Protein AF-A0A9D5BUY1-F1 (afdb_monomer_lite)

Foldseek 3Di:
DDDDDDAQQPLVVQQFPAARQPRFGADFPLQNVLSNLVCVVVVNPDPDPPPPDDDDDDDDDDDDDDDDDDDDDDDDDDPPPPPPPSDPVVSSVCSNVVVDDDPPRVVDDHAHWDDAPLAAPRHIHSDPVSNVVCCVQAQLPLPLHPNNPDCNVVSVVQCVVCSVPPVVSVVVNSVVSNVVVVVVVD

pLDDT: mean 75.6, std 22.59, range [27.75, 97.81]

Structure (mmCIF, N/CA/C/O backbone):
data_AF-A0A9D5BUY1-F1
#
_entry.id   AF-A0A9D5BUY1-F1
#
loop_
_atom_site.group_PDB
_atom_site.id
_atom_site.type_symbol
_atom_site.label_atom_id
_atom_site.label_alt_id
_atom_site.label_comp_id
_atom_site.label_asym_id
_atom_site.label_entity_id
_atom_site.label_seq_id
_atom_site.pdbx_PDB_ins_code
_atom_site.Cartn_x
_atom_site.Cartn_y
_atom_site.Cartn_z
_atom_site.occupancy
_atom_site.B_iso_or_equiv
_atom_site.auth_seq_id
_atom_site.auth_comp_id
_atom_site.auth_asym_id
_atom_site.auth_atom_id
_atom_site.pdbx_PDB_model_num
ATOM 1 N N . MET A 1 1 ? 27.811 7.349 5.373 1.00 41.53 1 MET A N 1
ATOM 2 C CA . MET A 1 1 ? 26.399 7.214 5.796 1.00 41.53 1 MET A CA 1
ATOM 3 C C . MET A 1 1 ? 25.933 5.804 5.447 1.00 41.53 1 MET A C 1
ATOM 5 O O . MET A 1 1 ? 26.029 5.439 4.285 1.00 41.53 1 MET A O 1
ATOM 9 N N . LYS A 1 2 ? 25.536 4.974 6.422 1.00 41.88 2 LYS A N 1
ATOM 10 C CA . LYS A 1 2 ? 24.978 3.636 6.145 1.00 41.88 2 LYS A CA 1
ATOM 11 C C . LYS A 1 2 ? 23.494 3.814 5.823 1.00 41.88 2 LYS A C 1
ATOM 13 O O . LYS A 1 2 ? 22.729 4.181 6.707 1.00 41.88 2 LYS A O 1
ATOM 18 N N . CYS A 1 3 ? 23.110 3.641 4.563 1.00 53.09 3 CYS A N 1
ATOM 19 C CA . CYS A 1 3 ? 21.708 3.682 4.159 1.00 53.09 3 CYS A CA 1
ATOM 20 C C . CYS A 1 3 ? 21.131 2.276 4.359 1.00 53.09 3 CYS A C 1
ATOM 22 O O . CYS A 1 3 ? 21.516 1.347 3.652 1.00 53.09 3 CYS A O 1
ATOM 24 N N . LEU A 1 4 ? 20.285 2.104 5.375 1.00 57.75 4 LEU A N 1
ATOM 25 C CA . LEU A 1 4 ? 19.487 0.892 5.527 1.00 57.75 4 LEU A CA 1
ATOM 26 C C . LEU A 1 4 ? 18.269 1.036 4.619 1.00 57.75 4 LEU A C 1
ATOM 28 O O . LEU A 1 4 ? 17.458 1.943 4.801 1.00 57.75 4 LEU A O 1
ATOM 32 N N . PHE A 1 5 ? 18.175 0.160 3.625 1.00 64.94 5 PHE A N 1
ATOM 33 C CA . PHE A 1 5 ? 17.004 0.052 2.771 1.00 64.94 5 PHE A CA 1
ATOM 34 C C . PHE A 1 5 ? 16.096 -1.013 3.354 1.00 64.94 5 PHE A C 1
ATOM 36 O O . PHE A 1 5 ? 16.528 -2.135 3.608 1.00 64.94 5 PHE A O 1
ATOM 43 N N . ALA A 1 6 ? 14.843 -0.648 3.558 1.00 71.00 6 ALA A N 1
ATOM 44 C CA . ALA A 1 6 ? 13.797 -1.592 3.873 1.00 71.00 6 ALA A CA 1
ATOM 45 C C . ALA A 1 6 ? 12.772 -1.554 2.741 1.00 71.00 6 ALA A C 1
ATOM 47 O O . ALA A 1 6 ? 12.536 -0.515 2.116 1.00 71.00 6 ALA A O 1
ATOM 48 N N . ALA A 1 7 ? 12.185 -2.706 2.471 1.00 78.69 7 ALA A N 1
ATOM 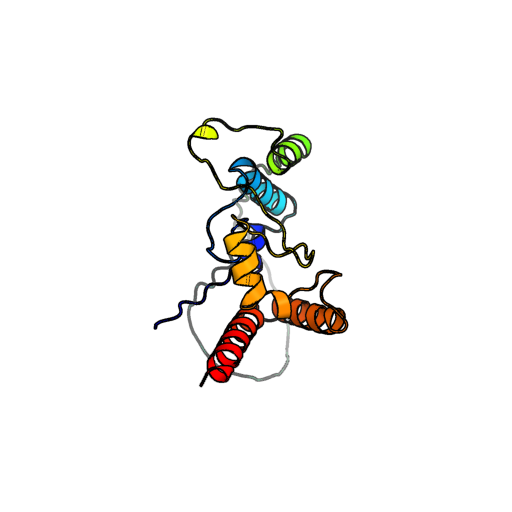49 C CA . ALA A 1 7 ? 10.920 -2.820 1.778 1.00 78.69 7 ALA A CA 1
ATOM 50 C C . ALA A 1 7 ? 10.104 -3.865 2.514 1.00 78.69 7 ALA A C 1
ATOM 52 O O . ALA A 1 7 ? 10.638 -4.774 3.151 1.00 78.69 7 ALA A O 1
ATOM 53 N N . GLN A 1 8 ? 8.799 -3.701 2.427 1.00 79.75 8 GLN A N 1
ATOM 54 C CA . GLN A 1 8 ? 7.886 -4.732 2.843 1.00 79.75 8 GLN A CA 1
ATOM 55 C C . GLN A 1 8 ? 7.791 -5.747 1.710 1.00 79.75 8 GLN A C 1
ATOM 57 O O . GLN A 1 8 ? 7.545 -5.344 0.571 1.00 79.75 8 GLN A O 1
ATOM 62 N N . HIS A 1 9 ? 7.988 -7.026 2.034 1.00 78.31 9 HIS A N 1
ATOM 63 C CA . HIS A 1 9 ? 7.780 -8.102 1.072 1.00 78.31 9 HIS A CA 1
ATOM 64 C C . HIS A 1 9 ? 6.346 -8.033 0.531 1.00 78.31 9 HIS A C 1
ATOM 66 O O . HIS A 1 9 ? 5.427 -7.684 1.285 1.00 78.31 9 HIS A O 1
ATOM 72 N N . SER A 1 10 ? 6.134 -8.345 -0.746 1.00 76.06 10 SER A N 1
ATOM 73 C CA . SER A 1 10 ? 4.816 -8.219 -1.391 1.00 76.06 10 SER A CA 1
ATOM 74 C C . SER A 1 10 ? 3.728 -9.019 -0.657 1.00 76.06 10 SER A C 1
ATOM 76 O O . SER A 1 10 ? 2.631 -8.506 -0.439 1.00 76.06 10 SER A O 1
ATOM 78 N N . SER A 1 11 ? 4.061 -10.212 -0.147 1.00 74.56 11 SER A N 1
ATOM 79 C CA . SER A 1 11 ? 3.161 -10.999 0.714 1.00 74.56 11 SER A CA 1
ATOM 80 C C . SER A 1 11 ? 2.863 -10.311 2.048 1.00 74.56 11 SER A C 1
ATOM 82 O O . SER A 1 11 ? 1.757 -10.389 2.558 1.00 74.56 11 SER A O 1
ATOM 84 N N . ASN A 1 12 ? 3.815 -9.582 2.628 1.00 76.25 12 ASN A N 1
ATOM 85 C CA . ASN A 1 12 ? 3.609 -8.943 3.927 1.00 76.25 12 ASN A CA 1
ATOM 86 C C . ASN A 1 12 ? 2.778 -7.660 3.801 1.00 76.25 12 ASN A C 1
ATOM 88 O O . ASN A 1 12 ? 2.164 -7.242 4.781 1.00 76.25 12 ASN A O 1
ATOM 92 N N . LYS A 1 13 ? 2.729 -7.036 2.611 1.00 78.62 13 LYS A N 1
ATOM 93 C CA . LYS A 1 13 ? 1.852 -5.881 2.335 1.00 78.62 13 LYS A CA 1
ATOM 94 C C . LYS A 1 13 ? 0.378 -6.219 2.551 1.00 78.62 13 LYS A C 1
ATOM 96 O O . LYS A 1 13 ? -0.414 -5.330 2.879 1.00 78.62 13 LYS A O 1
ATOM 101 N N . VAL A 1 14 ? -0.003 -7.486 2.374 1.00 72.12 14 VAL A N 1
ATOM 102 C CA . VAL A 1 14 ? -1.379 -7.917 2.621 1.00 72.12 14 VAL A CA 1
ATOM 103 C C . VAL A 1 14 ? -1.658 -7.986 4.132 1.00 72.12 14 VAL A C 1
ATOM 105 O O . VAL A 1 14 ? -2.662 -7.436 4.588 1.00 72.12 14 VAL A O 1
ATOM 108 N N . ASP A 1 15 ? -0.708 -8.500 4.917 1.00 76.81 15 ASP A N 1
ATOM 109 C CA . ASP A 1 15 ? -0.852 -8.719 6.363 1.00 76.81 15 ASP A CA 1
ATOM 110 C C . ASP A 1 15 ? -0.708 -7.461 7.224 1.00 76.81 15 ASP A C 1
ATOM 112 O O . ASP A 1 15 ? -1.303 -7.381 8.301 1.00 76.81 15 ASP A O 1
ATOM 116 N N . CYS A 1 16 ? 0.084 -6.479 6.789 1.00 87.56 16 CYS A N 1
ATOM 117 C CA . CYS A 1 16 ? 0.253 -5.236 7.531 1.00 87.56 16 CYS A CA 1
ATOM 118 C C . CYS A 1 16 ? 0.249 -4.003 6.628 1.00 87.56 16 CYS A C 1
ATOM 120 O O . CYS A 1 16 ? 1.044 -3.862 5.702 1.00 87.56 16 CYS A O 1
ATOM 122 N N . LEU A 1 17 ? -0.632 -3.053 6.940 1.00 92.75 17 LEU A N 1
ATOM 123 C CA . LEU A 1 17 ? -0.646 -1.753 6.283 1.00 92.75 17 LEU A CA 1
ATOM 124 C C . LEU A 1 17 ? 0.302 -0.806 7.020 1.00 92.75 17 LEU A C 1
ATOM 126 O O . LEU A 1 17 ? 0.008 -0.328 8.119 1.00 92.75 17 LEU A O 1
ATOM 130 N N . VAL A 1 18 ? 1.440 -0.519 6.400 1.00 94.25 18 VAL A N 1
ATOM 131 C CA . VAL A 1 18 ? 2.476 0.348 6.965 1.00 94.25 18 VAL A CA 1
ATOM 132 C C . VAL A 1 18 ? 2.773 1.526 6.047 1.00 94.25 18 VAL A C 1
ATOM 134 O O . VAL A 1 18 ? 2.435 1.535 4.867 1.00 94.25 18 VAL A O 1
ATOM 137 N N . CYS A 1 19 ? 3.424 2.543 6.601 1.00 95.12 19 CYS A N 1
ATOM 138 C CA . CYS A 1 19 ? 3.982 3.640 5.831 1.00 95.12 19 CYS A CA 1
ATOM 139 C C . CYS A 1 19 ? 5.108 3.131 4.923 1.00 95.12 19 CYS A C 1
ATOM 141 O O . CYS A 1 19 ? 6.127 2.651 5.416 1.00 95.12 19 CYS A O 1
ATOM 143 N N . SER A 1 20 ? 4.989 3.357 3.622 1.00 92.25 20 SER A N 1
ATOM 144 C CA . SER A 1 20 ? 5.969 2.986 2.597 1.00 92.25 20 SER A CA 1
ATOM 145 C C . SER A 1 20 ? 7.364 3.585 2.789 1.00 92.25 20 SER A C 1
ATOM 147 O O . SER A 1 20 ? 8.350 3.053 2.279 1.00 92.25 20 SER A O 1
ATOM 149 N N . LYS A 1 21 ? 7.461 4.695 3.536 1.00 92.00 21 LYS A N 1
ATOM 150 C CA . LYS A 1 21 ? 8.729 5.390 3.798 1.00 92.00 21 LYS A CA 1
ATOM 151 C C . LYS A 1 21 ? 9.411 4.962 5.095 1.00 92.00 21 LYS A C 1
ATOM 153 O O . LYS A 1 21 ? 10.632 4.847 5.126 1.00 92.00 21 LYS A O 1
ATOM 158 N N . CYS A 1 22 ? 8.649 4.807 6.178 1.00 92.50 22 CYS A N 1
ATOM 159 C CA . CYS A 1 22 ? 9.201 4.598 7.524 1.00 92.50 22 CYS A CA 1
ATOM 160 C C . CYS A 1 22 ? 8.737 3.308 8.208 1.00 92.50 22 CYS A C 1
ATOM 162 O O . CYS A 1 22 ? 9.106 3.079 9.355 1.00 92.50 22 CYS A O 1
ATOM 164 N N . PHE A 1 23 ? 7.925 2.487 7.537 1.00 92.00 23 PHE A N 1
ATOM 165 C CA . PHE A 1 23 ? 7.457 1.168 7.987 1.00 92.00 23 PHE A CA 1
ATOM 166 C C . PHE A 1 23 ? 6.648 1.156 9.292 1.00 92.00 23 PHE A C 1
ATOM 168 O O . PHE A 1 23 ? 6.326 0.098 9.822 1.00 92.00 23 PHE A O 1
ATOM 175 N N . ARG A 1 24 ? 6.249 2.328 9.797 1.00 92.88 24 ARG A N 1
ATOM 176 C CA . ARG A 1 24 ? 5.302 2.451 10.910 1.00 92.88 24 ARG A CA 1
ATOM 177 C C . ARG A 1 24 ? 3.902 2.027 10.461 1.00 92.88 24 ARG A C 1
ATOM 179 O O . ARG A 1 24 ? 3.466 2.461 9.398 1.00 92.88 24 ARG A O 1
ATOM 186 N N . TYR A 1 25 ? 3.188 1.259 11.283 1.00 94.31 25 TYR A N 1
ATOM 187 C CA . TYR A 1 25 ? 1.766 0.948 11.086 1.00 94.31 25 TYR A CA 1
ATOM 188 C C . TYR A 1 25 ? 0.916 2.219 10.940 1.00 94.31 25 TYR A C 1
ATOM 190 O O . TYR A 1 25 ? 1.180 3.220 11.606 1.00 94.31 25 TYR A O 1
ATOM 198 N N . ILE A 1 26 ? -0.091 2.182 10.066 1.00 95.94 26 ILE A N 1
ATOM 199 C CA . ILE A 1 26 ? -0.992 3.311 9.772 1.00 95.94 26 ILE A CA 1
ATOM 200 C C . ILE A 1 26 ? -2.459 2.855 9.728 1.00 95.94 26 ILE A C 1
ATOM 202 O O . ILE A 1 26 ? -2.743 1.672 9.564 1.00 95.94 26 ILE A O 1
ATOM 206 N N . GLY A 1 27 ? -3.394 3.793 9.857 1.00 94.44 27 GLY A N 1
ATOM 207 C CA . GLY A 1 27 ? -4.832 3.533 9.920 1.00 94.44 27 GLY A CA 1
ATOM 208 C C . GLY A 1 27 ? -5.313 3.324 11.348 1.00 94.44 27 GLY A C 1
ATOM 209 O O . GLY A 1 27 ? -5.075 4.176 12.196 1.00 94.44 27 GLY A O 1
ATOM 210 N N . SER A 1 28 ? -5.997 2.213 11.602 1.00 94.44 28 SER A N 1
ATOM 211 C CA . SER A 1 28 ? -6.474 1.811 12.927 1.00 94.44 28 SER A CA 1
ATOM 212 C C . SER A 1 28 ? -6.113 0.353 13.202 1.00 94.44 28 SER A C 1
ATOM 214 O O . SER A 1 28 ? -5.795 -0.399 12.278 1.00 94.44 28 SER A O 1
ATOM 216 N N . VAL A 1 29 ? -6.152 -0.062 14.468 1.00 93.94 29 VAL A N 1
ATOM 217 C CA . VAL A 1 29 ? -5.921 -1.468 14.839 1.00 93.94 29 VAL A CA 1
ATOM 218 C C . VAL A 1 29 ? -6.968 -2.375 14.189 1.00 93.94 29 VAL A C 1
ATOM 220 O O . VAL A 1 29 ? -6.644 -3.464 13.720 1.00 93.94 29 VAL A O 1
ATOM 223 N N . GLU A 1 30 ? -8.202 -1.894 14.084 1.00 94.94 30 GLU A N 1
ATOM 224 C CA . GLU A 1 30 ? -9.316 -2.579 13.435 1.00 94.94 30 GLU A CA 1
ATOM 225 C C . GLU A 1 30 ? -9.068 -2.789 11.952 1.00 94.94 30 GLU A C 1
ATOM 227 O O . GLU A 1 30 ? -9.289 -3.892 11.462 1.00 94.94 30 GLU A O 1
ATOM 232 N N . LEU A 1 31 ? -8.515 -1.792 11.258 1.00 93.38 31 LEU A N 1
ATOM 233 C CA . LEU A 1 31 ? -8.127 -1.942 9.861 1.00 93.38 31 LEU A CA 1
ATOM 234 C C . LEU A 1 31 ? -7.043 -3.016 9.697 1.00 93.38 31 LEU A C 1
ATOM 236 O O . LEU A 1 31 ? -7.123 -3.826 8.775 1.00 93.38 31 LEU A O 1
ATOM 240 N N . GLN A 1 32 ? -6.038 -3.049 10.580 1.00 92.94 32 GLN A N 1
ATOM 241 C CA . GLN A 1 32 ? -4.972 -4.061 10.523 1.00 92.94 32 GLN A CA 1
ATOM 242 C C . GLN A 1 32 ? -5.532 -5.474 10.737 1.00 92.94 32 GLN A C 1
ATOM 244 O O . GLN A 1 32 ? -5.266 -6.381 9.948 1.00 92.94 32 GLN A O 1
ATOM 249 N N . ILE A 1 33 ? -6.346 -5.650 11.781 1.00 92.06 33 ILE A N 1
ATOM 250 C CA . ILE A 1 33 ? -6.974 -6.934 12.112 1.00 92.06 33 ILE A CA 1
ATOM 251 C C . ILE A 1 33 ? -7.950 -7.353 11.008 1.00 92.06 33 ILE A C 1
ATOM 253 O O . ILE A 1 33 ? -7.897 -8.490 10.543 1.00 92.06 33 ILE A O 1
ATOM 257 N N . GLY A 1 34 ? -8.798 -6.433 10.549 1.00 92.50 34 GLY A N 1
ATOM 258 C CA . GLY A 1 34 ? -9.779 -6.663 9.495 1.00 92.50 34 GLY A CA 1
ATOM 259 C C . GLY A 1 34 ? -9.129 -7.118 8.191 1.00 92.50 34 GLY A C 1
ATOM 260 O O . GLY A 1 34 ? -9.547 -8.122 7.623 1.00 92.50 34 GLY A O 1
ATOM 261 N N . ARG A 1 35 ? -8.046 -6.462 7.749 1.00 90.75 35 ARG A N 1
ATOM 262 C CA . ARG A 1 35 ? -7.290 -6.894 6.558 1.00 90.75 35 ARG A CA 1
ATOM 263 C C . ARG A 1 35 ? -6.761 -8.317 6.701 1.00 90.75 35 ARG A C 1
ATOM 265 O O . ARG A 1 35 ? -6.966 -9.133 5.806 1.00 90.75 35 ARG A O 1
ATOM 272 N N . LYS A 1 36 ? -6.132 -8.630 7.837 1.00 89.38 36 LYS A N 1
ATOM 273 C CA . LYS A 1 36 ? -5.579 -9.964 8.097 1.00 89.38 36 LYS A CA 1
ATOM 274 C C . LYS A 1 36 ? -6.661 -11.049 8.082 1.00 89.38 36 LYS A C 1
ATOM 276 O O . LYS A 1 36 ? -6.486 -12.084 7.444 1.00 89.38 36 LYS A O 1
ATOM 281 N N . LEU A 1 37 ? -7.789 -10.800 8.748 1.00 89.75 37 LEU A N 1
ATOM 282 C CA . LEU A 1 37 ? -8.920 -11.731 8.788 1.00 89.75 37 LEU A CA 1
ATOM 283 C C . LEU A 1 37 ? -9.567 -11.914 7.408 1.00 89.75 37 LEU A C 1
ATOM 285 O O . LEU A 1 37 ? -9.976 -13.021 7.070 1.00 89.75 37 LEU A O 1
ATOM 289 N N . TYR A 1 38 ? -9.618 -10.856 6.595 1.00 87.88 38 TYR A N 1
ATOM 290 C CA . TYR A 1 38 ? -10.143 -10.916 5.231 1.00 87.88 38 TYR A CA 1
ATOM 291 C C . TYR A 1 38 ? -9.280 -11.777 4.315 1.00 87.88 38 TYR A C 1
ATOM 293 O O . TYR A 1 38 ? -9.781 -12.584 3.542 1.00 87.88 38 TYR A O 1
ATOM 301 N N . LEU A 1 39 ? -7.962 -11.683 4.440 1.00 82.19 39 LEU A N 1
ATOM 302 C CA . LEU A 1 39 ? -7.060 -12.522 3.651 1.00 82.19 39 LEU A CA 1
ATOM 303 C C . LEU A 1 39 ? -7.126 -13.987 4.084 1.00 82.19 39 LEU A C 1
ATOM 305 O O . LEU A 1 39 ? -7.084 -14.883 3.241 1.00 82.19 39 LEU A O 1
ATOM 309 N N . GLN A 1 40 ? -7.281 -14.231 5.388 1.00 83.88 40 GLN A N 1
ATOM 310 C CA . GLN A 1 40 ? -7.535 -15.568 5.921 1.00 83.88 40 GLN A CA 1
ATOM 311 C C . GLN A 1 40 ? -8.836 -16.160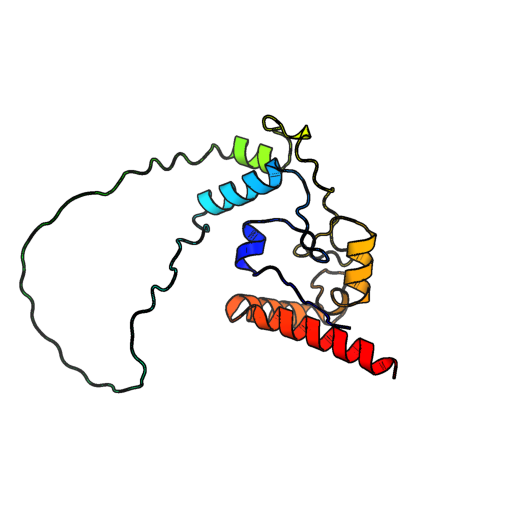 5.372 1.00 83.88 40 GLN A C 1
ATOM 313 O O . GLN A 1 40 ? -8.828 -17.315 4.948 1.00 83.88 40 GLN A O 1
ATOM 318 N N . SER A 1 41 ? -9.926 -15.385 5.314 1.00 82.31 41 SER A N 1
ATOM 319 C CA . SER A 1 41 ? -11.200 -15.869 4.766 1.00 82.31 41 SER A CA 1
ATOM 320 C C . SER A 1 41 ? -11.141 -16.127 3.258 1.00 82.31 41 SER A C 1
ATOM 322 O O . SER A 1 41 ? -11.786 -17.056 2.778 1.00 82.31 41 SER A O 1
ATOM 324 N N . CYS A 1 42 ? -10.317 -15.381 2.516 1.00 77.88 42 CYS A N 1
ATOM 325 C CA . CYS A 1 42 ? -10.039 -15.645 1.103 1.00 77.88 42 CYS A CA 1
ATOM 326 C C . CYS A 1 42 ? -9.100 -16.845 0.858 1.00 77.88 42 CYS A C 1
ATOM 328 O O . CYS A 1 42 ? -8.828 -17.161 -0.298 1.00 77.88 42 CYS A O 1
ATOM 330 N N . GLY A 1 43 ? -8.578 -17.504 1.902 1.00 71.62 43 GLY A N 1
ATOM 331 C CA . GLY A 1 43 ? -7.612 -18.601 1.761 1.00 71.62 43 GLY A CA 1
ATOM 332 C C . GLY A 1 43 ? -6.210 -18.151 1.330 1.00 71.62 43 GLY A C 1
ATOM 333 O O . GLY A 1 43 ? -5.415 -18.972 0.883 1.00 71.62 43 GLY A O 1
ATOM 334 N N . LEU A 1 44 ? -5.904 -16.855 1.463 1.00 62.56 44 LEU A N 1
ATOM 335 C CA . LEU A 1 44 ? -4.639 -16.232 1.050 1.00 62.56 44 LEU A CA 1
ATOM 336 C C . LEU A 1 44 ? -3.642 -16.063 2.205 1.00 62.56 44 LEU A C 1
ATOM 338 O O . LEU A 1 44 ? -2.550 -15.540 2.002 1.00 62.56 44 LEU A O 1
ATOM 342 N N . SER A 1 45 ? -3.993 -16.487 3.423 1.00 55.59 45 SER A N 1
ATOM 343 C CA . SER A 1 45 ? -3.027 -16.532 4.521 1.00 55.59 45 SER A CA 1
ATOM 344 C C . SER A 1 45 ? -2.041 -17.652 4.234 1.00 55.59 45 SER A C 1
ATOM 346 O O . SER A 1 45 ? -2.446 -18.814 4.195 1.00 55.59 45 SER A O 1
ATOM 348 N N . SER A 1 46 ? -0.775 -17.291 4.002 1.00 52.75 46 SER A N 1
ATOM 349 C CA . SER A 1 46 ? 0.315 -18.235 3.781 1.00 52.75 46 SER A CA 1
ATOM 350 C C . SER A 1 46 ? 0.227 -19.368 4.798 1.00 52.75 46 SER A C 1
ATOM 352 O O . SER A 1 46 ? 0.560 -19.197 5.973 1.00 52.75 46 SER A O 1
ATOM 354 N N . LYS A 1 47 ? -0.224 -20.541 4.344 1.00 49.31 47 LYS A N 1
ATOM 355 C CA . LYS A 1 47 ? 0.125 -21.793 5.002 1.00 49.31 47 LYS A CA 1
ATOM 356 C C . LYS A 1 47 ? 1.646 -21.795 5.019 1.00 49.31 47 LYS A C 1
ATOM 358 O O . LYS A 1 47 ? 2.273 -21.704 3.968 1.00 49.31 47 LYS A O 1
ATOM 363 N N . GLY A 1 48 ? 2.214 -21.740 6.216 1.00 49.38 48 GLY A N 1
ATOM 364 C CA . GLY A 1 48 ? 3.651 -21.718 6.386 1.00 49.38 48 GLY A CA 1
ATOM 365 C C . GLY A 1 48 ? 4.247 -23.019 5.878 1.00 49.38 48 GLY A C 1
ATOM 366 O O . GLY A 1 48 ? 4.309 -23.974 6.638 1.00 49.38 48 GLY A O 1
ATOM 367 N N . ASP A 1 49 ? 4.742 -23.017 4.647 1.00 36.66 49 ASP A N 1
ATOM 368 C CA . ASP A 1 49 ? 5.825 -23.907 4.252 1.00 36.66 49 ASP A CA 1
ATOM 369 C C . ASP A 1 49 ? 7.126 -23.154 4.523 1.00 36.66 49 ASP A C 1
ATOM 371 O O . ASP A 1 49 ? 7.769 -22.557 3.662 1.00 36.66 49 ASP A O 1
ATOM 375 N N . CYS A 1 50 ? 7.469 -23.125 5.811 1.00 32.22 50 CYS A N 1
ATOM 376 C CA . CYS A 1 50 ? 8.849 -22.972 6.221 1.00 32.22 50 CYS A CA 1
ATOM 377 C C . CYS A 1 50 ? 9.561 -24.242 5.759 1.00 32.22 50 CYS A C 1
ATOM 379 O O . CYS A 1 50 ? 9.283 -25.324 6.275 1.00 32.22 50 CYS A O 1
ATOM 381 N N . CYS A 1 51 ? 10.449 -24.109 4.779 1.00 31.20 51 CYS A N 1
ATOM 382 C CA . CYS A 1 51 ? 11.387 -25.154 4.413 1.00 31.20 51 CYS A CA 1
ATOM 383 C C . CYS A 1 51 ? 12.189 -25.555 5.660 1.00 31.20 51 CYS A C 1
ATOM 385 O O . CYS A 1 51 ? 13.158 -24.888 6.025 1.00 31.20 51 CYS A O 1
ATOM 387 N N . THR A 1 52 ? 11.804 -26.651 6.312 1.00 31.86 52 THR A N 1
ATOM 388 C CA . THR A 1 52 ? 12.725 -27.412 7.150 1.00 31.86 52 THR A CA 1
ATOM 389 C C . THR A 1 52 ? 13.730 -28.051 6.209 1.00 31.86 52 THR A C 1
ATOM 391 O O . THR A 1 52 ? 13.463 -29.055 5.556 1.00 31.86 52 THR A O 1
ATOM 394 N N . SER A 1 53 ? 14.862 -27.378 6.077 1.00 43.72 53 SER A N 1
ATOM 395 C CA . SER A 1 53 ? 16.067 -27.887 5.454 1.00 43.72 53 SER A CA 1
ATOM 396 C C . SER A 1 53 ? 16.540 -29.138 6.182 1.00 43.72 53 SER A C 1
ATOM 398 O O . SER A 1 53 ? 16.987 -29.000 7.315 1.00 43.72 53 SER A O 1
ATOM 400 N N . GLU A 1 54 ? 16.541 -30.285 5.505 1.00 37.44 54 GLU A N 1
ATOM 401 C CA . GLU A 1 54 ? 17.578 -31.306 5.673 1.00 37.44 54 GLU A CA 1
ATOM 402 C C . GLU A 1 54 ? 17.991 -31.841 4.285 1.00 37.44 54 GLU A C 1
ATOM 404 O O . GLU A 1 54 ? 17.251 -32.553 3.619 1.00 37.44 54 GLU A O 1
ATOM 409 N N . GLU A 1 55 ? 19.192 -31.402 3.886 1.00 34.31 55 GLU A N 1
ATOM 410 C CA . GLU A 1 55 ? 20.202 -32.108 3.080 1.00 34.31 55 GLU A CA 1
ATOM 411 C C . GLU A 1 55 ? 20.040 -32.280 1.551 1.00 34.31 55 GLU A C 1
ATOM 413 O O . GLU A 1 55 ? 19.158 -32.961 1.046 1.00 34.31 55 GLU A O 1
ATOM 418 N N . GLY A 1 56 ? 21.047 -31.778 0.814 1.00 29.03 56 GLY A N 1
ATOM 419 C CA . GLY A 1 56 ? 21.602 -32.498 -0.343 1.00 29.03 56 GLY A CA 1
ATOM 420 C C . GLY A 1 56 ? 21.444 -31.850 -1.719 1.00 29.03 56 GLY A C 1
ATOM 421 O O . GLY A 1 56 ? 20.371 -31.819 -2.303 1.00 29.03 56 GLY A O 1
ATOM 422 N N . CYS A 1 57 ? 22.557 -31.375 -2.270 1.00 27.75 57 CYS A N 1
ATOM 423 C CA . CYS A 1 57 ? 22.690 -30.766 -3.590 1.00 27.75 57 CYS A CA 1
ATOM 424 C C . CYS A 1 57 ? 22.720 -31.800 -4.741 1.00 27.75 57 CYS A C 1
ATOM 426 O O . CYS A 1 57 ? 23.146 -32.930 -4.533 1.00 27.75 57 CYS A O 1
ATOM 428 N N . ALA A 1 58 ? 22.478 -31.293 -5.961 1.00 33.41 58 ALA A N 1
ATOM 429 C CA . ALA A 1 58 ? 22.966 -31.752 -7.278 1.00 33.41 58 ALA A CA 1
ATOM 430 C C . ALA A 1 58 ? 22.021 -32.565 -8.202 1.00 33.41 58 ALA A C 1
ATOM 432 O O . ALA A 1 58 ? 21.760 -33.742 -8.012 1.00 33.41 58 ALA A O 1
ATOM 433 N N . GLU A 1 59 ? 21.575 -31.855 -9.247 1.00 28.97 59 GLU A N 1
ATOM 434 C CA . GLU A 1 59 ? 21.758 -32.132 -10.687 1.00 28.97 59 GLU A CA 1
ATOM 435 C C . GLU A 1 59 ? 21.322 -33.479 -11.323 1.00 28.97 59 GLU A C 1
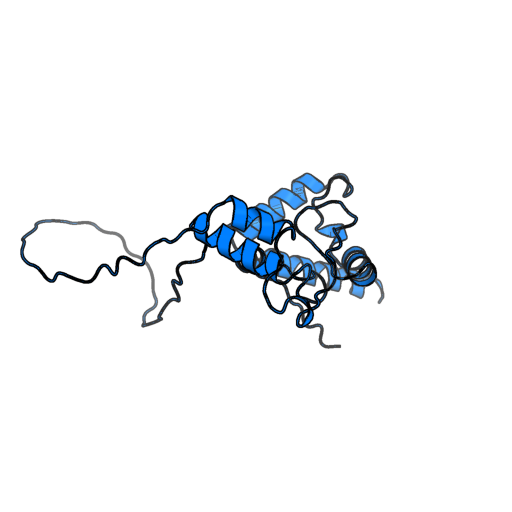ATOM 437 O O . GLU A 1 59 ? 21.889 -34.534 -11.083 1.00 28.97 59 GLU A O 1
ATOM 442 N N . PHE A 1 60 ? 20.354 -33.345 -12.245 1.00 30.17 60 PHE A N 1
ATOM 443 C CA . PHE A 1 60 ? 20.121 -34.042 -13.526 1.00 30.17 60 PHE A CA 1
ATOM 444 C C . PHE A 1 60 ? 20.433 -35.547 -13.658 1.00 30.17 60 PHE A C 1
ATOM 446 O O . PHE A 1 60 ? 21.590 -35.947 -13.727 1.00 30.17 60 PHE A O 1
ATOM 453 N N . SER A 1 61 ? 19.397 -36.348 -13.949 1.00 33.62 61 SER A N 1
ATOM 454 C CA . SER A 1 61 ? 19.328 -37.225 -15.138 1.00 33.62 61 SER A CA 1
ATOM 455 C C . SER A 1 61 ? 17.921 -37.805 -15.319 1.00 33.62 61 SER A C 1
ATOM 457 O O . SER A 1 61 ? 17.259 -38.180 -14.355 1.00 33.62 61 SER A O 1
ATOM 459 N N . LYS A 1 62 ? 17.467 -37.840 -16.576 1.00 37.84 62 LYS A N 1
ATOM 460 C CA . LYS A 1 62 ? 16.310 -38.614 -17.039 1.00 37.84 62 LYS A CA 1
ATOM 461 C C . LYS A 1 62 ? 16.703 -40.091 -17.091 1.00 37.84 62 LYS A C 1
ATOM 463 O O . LYS A 1 62 ? 17.827 -40.369 -17.487 1.00 37.84 62 LYS A O 1
ATOM 468 N N . ASP A 1 63 ? 15.791 -40.985 -16.726 1.00 30.16 63 ASP A N 1
ATOM 469 C CA . ASP A 1 63 ? 15.275 -42.049 -17.600 1.00 30.16 63 ASP A CA 1
ATOM 470 C C . ASP A 1 63 ? 14.212 -42.882 -16.861 1.00 30.16 63 ASP A C 1
ATOM 472 O O . ASP A 1 63 ? 14.164 -42.925 -15.631 1.00 30.16 63 ASP A O 1
ATOM 476 N N . GLU A 1 64 ? 13.287 -43.432 -17.645 1.00 39.66 64 GLU A N 1
ATOM 477 C CA . GLU A 1 64 ? 12.079 -44.140 -17.228 1.00 39.66 64 GLU A CA 1
ATOM 478 C C . GLU A 1 64 ? 12.339 -45.524 -16.612 1.00 39.66 64 GLU A C 1
ATOM 480 O O . GLU A 1 64 ? 13.306 -46.188 -16.964 1.00 39.66 64 GLU A O 1
ATOM 485 N N . GLU A 1 65 ? 11.431 -45.982 -15.740 1.00 31.02 65 GLU A N 1
ATOM 486 C CA . GLU A 1 65 ? 10.524 -47.125 -15.988 1.00 31.02 65 GLU A CA 1
ATOM 487 C C . GLU A 1 65 ? 9.745 -47.494 -14.699 1.00 31.02 65 GLU A C 1
ATOM 489 O O . GLU A 1 65 ? 10.296 -47.640 -13.611 1.00 31.02 65 GLU A O 1
ATOM 494 N N . ASN A 1 66 ? 8.422 -47.622 -14.831 1.00 33.84 66 ASN A N 1
ATOM 495 C CA . ASN A 1 66 ? 7.484 -48.266 -13.887 1.00 33.84 66 ASN A CA 1
ATOM 496 C C . ASN A 1 66 ? 7.496 -49.796 -14.169 1.00 33.84 66 ASN A C 1
ATOM 498 O O . ASN A 1 66 ? 7.849 -50.118 -15.307 1.00 33.84 66 ASN A O 1
ATOM 502 N N . PRO A 1 67 ? 7.019 -50.751 -13.310 1.00 43.91 67 PRO A N 1
ATOM 503 C CA . PRO A 1 67 ? 5.700 -50.676 -12.641 1.00 43.91 67 PRO A CA 1
ATOM 504 C C . PRO A 1 67 ? 5.460 -51.529 -11.335 1.00 43.91 67 PRO A C 1
ATOM 506 O O . PRO A 1 67 ? 6.288 -52.322 -10.905 1.00 43.91 67 PRO A O 1
ATOM 509 N N . ILE A 1 68 ? 4.211 -51.443 -10.820 1.00 33.25 68 ILE A N 1
ATOM 510 C CA . ILE A 1 68 ? 3.393 -52.406 -10.008 1.00 33.25 68 ILE A CA 1
ATOM 511 C C . ILE A 1 68 ? 3.437 -52.380 -8.450 1.00 33.25 68 ILE A C 1
ATOM 513 O O . ILE A 1 68 ? 4.211 -53.071 -7.804 1.00 33.25 68 ILE A O 1
ATOM 517 N N . MET A 1 69 ? 2.489 -51.612 -7.883 1.00 42.75 69 MET A N 1
ATOM 518 C CA . MET A 1 69 ? 1.431 -51.917 -6.881 1.00 42.75 69 MET A CA 1
ATOM 519 C C . MET A 1 69 ? 1.549 -53.113 -5.897 1.00 42.75 69 MET A C 1
ATOM 521 O O . MET A 1 69 ? 1.587 -54.253 -6.336 1.00 42.75 69 MET A O 1
ATOM 525 N N . GLU A 1 70 ? 1.369 -52.852 -4.587 1.00 29.58 70 GLU A N 1
ATOM 526 C CA . GLU A 1 70 ? 0.369 -53.511 -3.707 1.00 29.58 70 GLU A CA 1
ATOM 527 C C . GLU A 1 70 ? 0.230 -52.814 -2.327 1.00 29.58 70 GLU A C 1
ATOM 529 O O . GLU A 1 70 ? 0.914 -51.838 -2.040 1.00 29.58 70 GLU A O 1
ATOM 534 N N . ASN A 1 71 ? -0.757 -53.245 -1.537 1.00 33.53 71 ASN A N 1
ATOM 535 C CA . ASN A 1 71 ? -1.703 -52.449 -0.738 1.00 33.53 71 ASN A CA 1
ATOM 536 C C . ASN A 1 71 ? -1.574 -52.667 0.800 1.00 33.53 71 ASN A C 1
ATOM 538 O O . ASN A 1 71 ? -0.902 -53.607 1.215 1.00 33.53 71 ASN A O 1
ATOM 542 N N . HIS A 1 72 ? -2.347 -51.898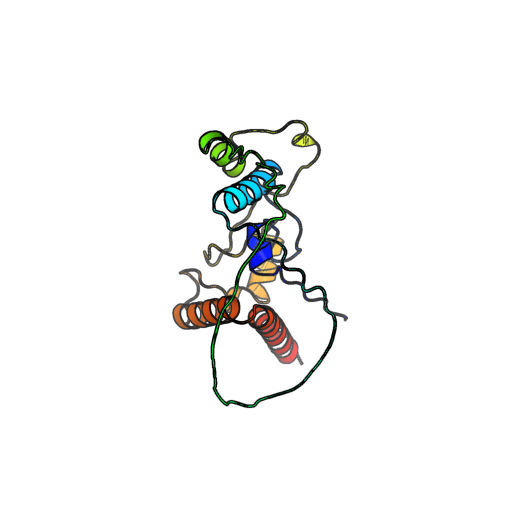 1.599 1.00 36.28 72 HIS A N 1
ATOM 543 C CA . HIS A 1 72 ? -2.691 -52.048 3.047 1.00 36.28 72 HIS A CA 1
ATOM 544 C C . HIS A 1 72 ? -1.722 -51.444 4.098 1.00 36.28 72 HIS A C 1
ATOM 546 O O . HIS A 1 72 ? -0.517 -51.596 3.984 1.00 36.28 72 HIS A O 1
ATOM 552 N N . ASN A 1 73 ? -2.126 -50.802 5.208 1.00 34.38 73 ASN A N 1
ATOM 553 C CA . ASN A 1 73 ? -3.418 -50.431 5.811 1.00 34.38 73 ASN A CA 1
ATOM 554 C C . ASN A 1 73 ? -3.182 -49.314 6.864 1.00 34.38 73 ASN A C 1
ATOM 556 O O . ASN A 1 73 ? -2.164 -49.317 7.551 1.00 34.38 73 ASN A O 1
ATOM 560 N N . ASP A 1 74 ? -4.170 -48.428 7.002 1.00 31.94 74 ASP A N 1
ATOM 561 C CA . ASP A 1 74 ? -4.635 -47.725 8.210 1.00 31.94 74 ASP A CA 1
ATOM 562 C C . ASP A 1 74 ? -3.636 -47.206 9.266 1.00 31.94 74 ASP A C 1
ATOM 564 O O . ASP A 1 74 ? -3.224 -47.920 10.180 1.00 31.94 74 ASP A O 1
ATOM 568 N N . LEU A 1 75 ? -3.470 -45.877 9.300 1.00 46.81 75 LEU A N 1
ATOM 569 C CA . LEU A 1 75 ? -3.468 -45.154 10.575 1.00 46.81 75 LEU A CA 1
ATOM 570 C C . LEU A 1 75 ? -4.259 -43.849 10.445 1.00 46.81 75 LEU A C 1
ATOM 572 O O . LEU A 1 75 ? -3.834 -42.870 9.835 1.00 46.81 75 LEU A O 1
ATOM 576 N N . SER A 1 76 ? -5.459 -43.889 11.013 1.00 41.84 76 SER A N 1
ATOM 577 C CA . SER A 1 76 ? -6.407 -42.788 11.091 1.00 41.84 76 SER A CA 1
ATOM 578 C C . SER A 1 76 ? -6.023 -41.777 12.177 1.00 41.84 76 SER A C 1
ATOM 580 O O . SER A 1 76 ? -5.462 -42.135 13.210 1.00 41.84 76 SER A O 1
ATOM 582 N N . SER A 1 77 ? -6.512 -40.550 11.969 1.00 36.91 77 SER A N 1
ATOM 583 C CA . SER A 1 77 ? -6.835 -39.531 12.981 1.00 36.91 77 SER A CA 1
ATOM 584 C C . SER A 1 77 ? -5.649 -38.688 13.478 1.00 36.91 77 SER A C 1
ATOM 586 O O . SER A 1 77 ? -4.822 -39.115 14.267 1.00 36.91 77 SER A O 1
ATOM 588 N N . SER A 1 78 ? -5.576 -37.398 13.156 1.00 34.19 78 SER A N 1
ATOM 589 C CA . SER A 1 78 ? -6.634 -36.453 13.516 1.00 34.19 78 SER A CA 1
ATOM 590 C C . SER A 1 78 ? -6.712 -35.288 12.531 1.00 34.19 78 SER A C 1
ATOM 592 O O . SER A 1 78 ? -5.918 -34.352 12.592 1.00 34.19 78 SER A O 1
ATOM 594 N N . SER A 1 79 ? -7.739 -35.298 11.679 1.00 46.75 79 SER A N 1
ATOM 595 C CA . SER A 1 79 ? -8.349 -34.055 11.214 1.00 46.75 79 SER A CA 1
ATOM 596 C C . SER A 1 79 ? -8.939 -33.368 12.439 1.00 46.75 79 SER A C 1
ATOM 598 O O . SER A 1 79 ? -10.064 -33.657 12.850 1.00 46.75 79 SER A O 1
ATOM 600 N N . SER A 1 80 ? -8.174 -32.474 13.063 1.00 42.62 80 SER A N 1
ATOM 601 C CA . SER A 1 80 ? -8.799 -31.445 13.872 1.00 42.62 80 SER A CA 1
ATOM 602 C C . SER A 1 80 ? -9.671 -30.642 12.912 1.00 42.62 80 SER A C 1
ATOM 604 O O . SER A 1 80 ? -9.186 -29.903 12.057 1.00 42.62 80 SER A O 1
ATOM 606 N N . ASN A 1 81 ? -10.983 -30.848 13.019 1.00 46.75 81 ASN A N 1
ATOM 607 C CA . ASN A 1 81 ? -11.979 -29.894 12.563 1.00 46.75 81 ASN A CA 1
ATOM 608 C C . ASN A 1 81 ? -11.711 -28.593 13.324 1.00 46.75 81 ASN A C 1
ATOM 610 O O . ASN A 1 81 ? -12.332 -28.318 14.351 1.00 46.75 81 ASN A O 1
ATOM 614 N N . LEU A 1 82 ? -10.725 -27.819 12.867 1.00 44.41 82 LEU A N 1
ATOM 615 C CA . LEU A 1 82 ? -10.601 -26.432 13.249 1.00 44.41 82 LEU A CA 1
ATOM 616 C C . LEU A 1 82 ? -11.831 -25.796 12.626 1.00 44.41 82 LEU A C 1
ATOM 618 O O . LEU A 1 82 ? -11.906 -25.636 11.410 1.00 44.41 82 LEU A O 1
ATOM 622 N N . MET A 1 83 ? -12.852 -25.592 13.454 1.00 41.03 83 MET A N 1
ATOM 623 C CA . MET A 1 83 ? -14.047 -24.858 13.088 1.00 41.03 83 MET A CA 1
ATOM 624 C C . MET A 1 83 ? -13.587 -23.613 12.337 1.00 41.03 83 MET A C 1
ATOM 626 O O . MET A 1 83 ? -13.016 -22.703 12.939 1.00 41.03 83 MET A O 1
ATOM 630 N N . ASN A 1 84 ? -13.791 -23.598 11.018 1.00 54.28 84 ASN A N 1
ATOM 631 C CA . ASN A 1 84 ? -13.653 -22.406 10.201 1.00 54.28 84 ASN A CA 1
ATOM 632 C C . ASN A 1 84 ? -14.811 -21.490 10.607 1.00 54.28 84 ASN A C 1
ATOM 634 O O . ASN A 1 84 ? -15.807 -21.363 9.900 1.00 54.28 84 ASN A O 1
ATOM 638 N N . HIS A 1 85 ? -14.722 -20.904 11.801 1.00 56.84 85 HIS A N 1
ATOM 639 C CA . HIS A 1 85 ? -15.553 -19.784 12.198 1.00 56.84 85 HIS A CA 1
ATOM 640 C C . HIS A 1 85 ? -15.057 -18.577 11.409 1.00 56.84 85 HIS A C 1
ATOM 642 O O . HIS A 1 85 ? -14.358 -17.706 11.922 1.00 56.84 85 HIS A O 1
ATOM 648 N N . THR A 1 86 ? -15.383 -18.561 10.120 1.00 72.19 86 THR A N 1
ATOM 649 C CA . THR A 1 86 ? -15.247 -17.375 9.291 1.00 72.19 86 THR A CA 1
ATOM 650 C C . THR A 1 86 ? -16.161 -16.322 9.903 1.00 72.19 86 THR A C 1
ATOM 652 O O . THR A 1 86 ? -17.368 -16.536 10.033 1.00 72.19 86 THR A O 1
ATOM 655 N N . LEU A 1 87 ? -15.575 -15.214 10.356 1.00 82.25 87 LEU A N 1
ATOM 656 C CA . LEU A 1 87 ? -16.338 -14.075 10.856 1.00 82.25 87 LEU A CA 1
ATOM 657 C C . LEU A 1 87 ? -17.351 -13.630 9.788 1.00 82.25 87 LEU A C 1
ATOM 659 O O . LEU A 1 87 ? -16.997 -13.611 8.606 1.00 82.25 87 LEU A O 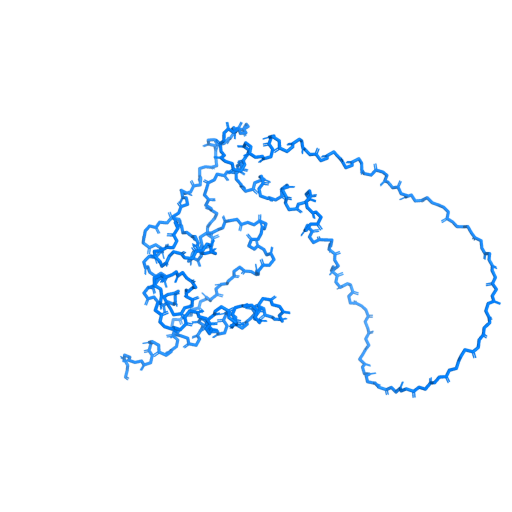1
ATOM 663 N N . PRO A 1 88 ? -18.585 -13.255 10.177 1.00 90.38 88 PRO A N 1
ATOM 664 C CA . PRO A 1 88 ? -19.556 -12.693 9.249 1.00 90.38 88 PRO A CA 1
ATOM 665 C C . PRO A 1 88 ? -18.943 -11.550 8.434 1.00 90.38 88 PRO A C 1
ATOM 667 O O . PRO A 1 88 ? -18.284 -10.668 8.989 1.00 90.38 88 PRO A O 1
ATOM 670 N N . GLU A 1 89 ? -19.182 -11.558 7.122 1.00 90.25 89 GLU A N 1
ATOM 671 C CA . GLU A 1 89 ? -18.603 -10.589 6.182 1.00 90.25 89 GLU A CA 1
ATOM 672 C C . GLU A 1 89 ? -18.924 -9.136 6.573 1.00 90.25 89 GLU A C 1
ATOM 674 O O . GLU A 1 89 ? -18.105 -8.239 6.386 1.00 90.25 89 GLU A O 1
ATOM 679 N N . GLU A 1 90 ? -20.091 -8.908 7.176 1.00 92.81 90 GLU A N 1
ATOM 680 C CA . GLU A 1 90 ? -20.507 -7.602 7.689 1.00 92.81 90 GLU A CA 1
ATOM 681 C C . GLU A 1 90 ? -19.559 -7.078 8.772 1.00 92.81 90 GLU A C 1
ATOM 683 O O . GLU A 1 90 ? -19.065 -5.958 8.665 1.00 92.81 90 GLU A O 1
ATOM 688 N N . ILE A 1 91 ? -19.229 -7.907 9.769 1.00 93.25 91 ILE A N 1
ATOM 689 C CA . ILE A 1 91 ? -18.311 -7.535 10.856 1.00 93.25 91 ILE A CA 1
ATOM 690 C C . ILE A 1 91 ? -16.926 -7.225 10.286 1.00 93.25 91 ILE A C 1
ATOM 692 O O . ILE A 1 91 ? -16.278 -6.255 10.681 1.00 93.25 91 ILE A O 1
ATOM 696 N N . LEU A 1 92 ? -16.481 -8.036 9.329 1.00 92.56 92 LEU A N 1
ATOM 697 C CA . LEU A 1 92 ? -15.191 -7.875 8.676 1.00 92.56 92 LEU A CA 1
ATOM 698 C C . LEU A 1 92 ? -15.095 -6.558 7.894 1.00 92.56 92 LEU A C 1
ATOM 700 O O . LEU A 1 92 ? -14.105 -5.835 8.019 1.00 92.56 92 LEU A O 1
ATOM 704 N N . LYS A 1 93 ? -16.141 -6.212 7.136 1.00 92.94 93 LYS A N 1
ATOM 705 C CA . LYS A 1 93 ? -16.238 -4.921 6.442 1.00 92.94 93 LYS A CA 1
ATOM 706 C C . LYS A 1 93 ? -16.264 -3.759 7.429 1.00 92.94 93 LYS A C 1
ATOM 708 O O . LYS A 1 93 ? -15.529 -2.797 7.224 1.00 92.94 93 LYS A O 1
ATOM 713 N N . SER A 1 94 ? -17.025 -3.863 8.519 1.00 95.25 94 SER A N 1
ATOM 714 C CA . SER A 1 94 ? -17.058 -2.824 9.554 1.00 95.25 94 SER A CA 1
ATOM 715 C C . SER A 1 94 ? -15.695 -2.610 10.222 1.00 95.25 94 SER A C 1
ATOM 717 O O . SER A 1 94 ? -15.347 -1.469 10.515 1.00 95.25 94 SER A O 1
ATOM 719 N N . LEU A 1 95 ? -14.889 -3.662 10.418 1.00 94.12 95 LEU A N 1
ATOM 720 C CA . LEU A 1 95 ? -13.506 -3.526 10.899 1.00 94.12 95 LEU A CA 1
ATOM 721 C C . LEU A 1 95 ? -12.616 -2.784 9.893 1.00 94.12 95 LEU A C 1
ATOM 723 O O . LEU A 1 95 ? -11.895 -1.863 10.271 1.00 94.12 95 LEU A O 1
ATOM 727 N N . ILE A 1 96 ? -12.673 -3.169 8.613 1.00 92.50 96 ILE A N 1
ATOM 728 C CA . ILE A 1 96 ? -11.846 -2.574 7.549 1.00 92.50 96 ILE A CA 1
ATOM 729 C C . ILE A 1 96 ? -12.209 -1.103 7.318 1.00 92.50 96 ILE A C 1
ATOM 731 O O . ILE A 1 96 ? -11.325 -0.268 7.142 1.00 92.50 96 ILE A O 1
ATOM 735 N N . ASN A 1 97 ? -13.497 -0.771 7.342 1.00 92.19 97 ASN A N 1
ATOM 736 C CA . ASN A 1 97 ? -13.969 0.597 7.136 1.00 92.19 97 ASN A CA 1
ATOM 737 C C . ASN A 1 97 ? -13.782 1.484 8.377 1.00 92.19 97 ASN A C 1
ATOM 739 O O . ASN A 1 97 ? -13.798 2.708 8.258 1.00 92.19 97 ASN A O 1
ATOM 743 N N . GLY A 1 98 ? -13.573 0.881 9.553 1.00 89.88 98 GLY A N 1
ATOM 744 C CA . GLY A 1 98 ? -13.474 1.589 10.829 1.00 89.88 98 GLY A CA 1
ATOM 745 C C . GLY A 1 98 ? -14.826 1.930 11.464 1.00 89.88 98 GLY A C 1
ATOM 746 O O . GLY A 1 98 ? -14.875 2.767 12.362 1.00 89.88 98 GLY A O 1
ATOM 747 N N . ASP A 1 99 ? -15.911 1.287 11.023 1.00 92.69 99 ASP A N 1
ATOM 748 C CA . ASP A 1 99 ? -17.258 1.449 11.589 1.00 92.69 99 ASP A CA 1
ATOM 749 C C . ASP A 1 99 ? -17.406 0.720 12.937 1.00 92.69 99 ASP A C 1
ATOM 751 O O . ASP A 1 99 ? -18.229 1.090 13.776 1.00 92.69 99 ASP A O 1
ATOM 755 N N . LEU A 1 100 ? -16.600 -0.325 13.153 1.00 93.25 100 LEU A N 1
ATOM 756 C CA . LEU A 1 100 ? -16.530 -1.073 14.406 1.00 93.25 100 LEU A CA 1
ATOM 757 C C . LEU A 1 100 ? -15.266 -0.678 15.174 1.00 93.25 100 LEU A C 1
ATOM 759 O O . LEU A 1 100 ? -14.171 -0.756 14.627 1.00 93.25 100 LEU A O 1
ATOM 763 N N . SER A 1 101 ? -15.410 -0.314 16.450 1.00 93.19 101 SER A N 1
ATOM 764 C CA . SER A 1 101 ? -14.286 -0.062 17.365 1.00 93.19 101 SER A CA 1
ATOM 765 C C . SER A 1 101 ? -14.112 -1.251 18.304 1.00 93.19 101 SER A C 1
ATOM 767 O O . SER A 1 101 ? -15.070 -1.695 18.943 1.00 93.19 101 SER A O 1
ATOM 769 N N . LEU A 1 102 ? -12.887 -1.764 18.397 1.00 92.62 102 LEU A N 1
ATOM 770 C CA . LEU A 1 102 ? -12.550 -2.839 19.324 1.00 92.62 102 LEU A CA 1
ATOM 771 C C . LEU A 1 102 ? -12.341 -2.302 20.752 1.00 92.62 102 LEU A C 1
ATOM 773 O O . LEU A 1 102 ? -12.103 -1.112 20.972 1.00 92.62 102 LEU A O 1
ATOM 777 N N . PRO A 1 103 ? -12.398 -3.165 21.777 1.00 93.75 103 PRO A N 1
ATOM 778 C CA . PRO A 1 103 ? -11.963 -2.777 23.109 1.00 93.75 103 PRO A CA 1
ATOM 779 C C . PRO A 1 103 ? -10.521 -2.253 23.078 1.00 93.75 103 PRO A C 1
ATOM 781 O O . PRO A 1 103 ? -9.650 -2.828 22.431 1.00 93.75 103 PRO A O 1
ATOM 784 N N . HIS A 1 104 ? -10.263 -1.173 23.817 1.00 89.00 104 HIS A N 1
ATOM 785 C CA . HIS A 1 104 ? -8.938 -0.556 23.954 1.00 89.00 104 HIS A CA 1
ATOM 786 C C . HIS A 1 104 ? -8.335 0.090 22.693 1.00 89.00 104 HIS A C 1
ATOM 788 O O . HIS A 1 104 ? -7.153 0.425 22.729 1.00 89.00 104 HIS A O 1
ATOM 794 N N . THR A 1 105 ? -9.105 0.375 21.632 1.00 90.44 105 THR A N 1
ATOM 795 C CA . THR A 1 105 ? -8.617 1.123 20.445 1.00 90.44 105 THR A CA 1
ATOM 796 C C . THR A 1 105 ? -7.801 2.362 20.814 1.00 90.44 105 THR A C 1
ATOM 798 O O . THR A 1 105 ? -6.744 2.619 20.248 1.00 90.44 105 THR A O 1
ATOM 801 N N . ARG A 1 106 ? -8.262 3.109 21.825 1.00 88.56 106 ARG A N 1
ATOM 802 C CA . ARG A 1 106 ? -7.637 4.361 22.285 1.00 88.56 106 ARG A CA 1
ATOM 803 C C . ARG A 1 106 ? -6.237 4.183 22.879 1.00 88.56 106 ARG A C 1
ATOM 805 O O . ARG A 1 106 ? -5.512 5.157 23.010 1.00 88.56 106 ARG A O 1
ATOM 812 N N . ASN A 1 107 ? -5.845 2.961 23.230 1.00 92.88 107 ASN A N 1
ATOM 813 C CA . ASN A 1 107 ? -4.500 2.677 23.730 1.00 92.88 107 ASN A CA 1
ATOM 814 C C . ASN A 1 107 ? -3.483 2.509 22.588 1.00 92.88 107 ASN A C 1
ATOM 816 O O . ASN A 1 107 ? -2.281 2.476 22.840 1.00 92.88 107 ASN A O 1
ATOM 820 N N . PHE A 1 108 ? -3.957 2.391 21.345 1.00 89.81 108 PHE A N 1
ATOM 821 C CA . PHE A 1 108 ? -3.155 2.084 20.167 1.00 89.81 108 PHE A CA 1
ATOM 822 C C . PHE A 1 108 ? -3.472 3.062 19.034 1.00 89.81 108 PHE A C 1
ATOM 824 O O . PHE A 1 108 ? -3.940 2.683 17.960 1.00 89.81 108 PHE A O 1
ATOM 831 N N . GLU A 1 109 ? -3.216 4.345 19.278 1.00 90.56 109 GLU A N 1
ATOM 832 C CA . GLU A 1 109 ? -3.394 5.373 18.258 1.00 90.56 109 GLU A CA 1
ATOM 833 C C . GLU A 1 109 ? -2.350 5.217 17.145 1.00 90.56 109 GLU A C 1
ATOM 835 O O . GLU A 1 109 ? -1.140 5.339 17.358 1.00 90.56 109 GLU A O 1
ATOM 840 N N . LEU A 1 110 ? -2.833 4.949 15.932 1.00 93.94 110 LEU A N 1
ATOM 841 C CA . LEU A 1 110 ? -2.019 4.869 14.728 1.00 93.94 110 LEU A CA 1
ATOM 842 C C . LEU A 1 110 ? -2.238 6.123 13.861 1.00 93.94 110 LEU A C 1
ATOM 844 O O . LEU A 1 110 ? -3.325 6.702 13.858 1.00 93.94 110 LEU A O 1
ATOM 848 N N . PRO A 1 111 ? -1.224 6.577 13.104 1.00 96.19 111 PRO A N 1
ATOM 849 C CA . PRO A 1 111 ? -1.379 7.699 12.185 1.00 96.19 111 PRO A CA 1
ATOM 850 C C . PRO A 1 111 ? -2.408 7.401 11.096 1.00 96.19 111 PRO A C 1
ATOM 852 O O . PRO A 1 111 ? -2.423 6.302 10.545 1.00 96.19 111 PRO A O 1
ATOM 855 N N . SER A 1 112 ? -3.175 8.412 10.688 1.00 94.75 112 SER A N 1
ATOM 856 C CA . SER A 1 112 ? -4.081 8.313 9.540 1.00 94.75 112 SER A CA 1
ATOM 857 C C . SER A 1 112 ? -3.354 7.898 8.256 1.00 94.75 112 SER A C 1
ATOM 859 O O . SER A 1 112 ? -2.204 8.286 8.026 1.00 94.75 112 SER A O 1
ATOM 861 N N . VAL A 1 113 ? -4.062 7.190 7.378 1.00 96.31 113 VAL A N 1
ATOM 862 C CA . VAL A 1 113 ? -3.551 6.775 6.068 1.00 96.31 113 VAL A CA 1
ATOM 863 C C . VAL A 1 113 ? -3.571 7.949 5.088 1.00 96.31 113 VAL A C 1
ATOM 865 O O . VAL A 1 113 ? -4.616 8.542 4.831 1.00 96.31 113 VAL A O 1
ATOM 868 N N . ILE A 1 114 ? -2.419 8.259 4.498 1.00 97.25 114 ILE A N 1
ATOM 869 C CA . ILE A 1 114 ? -2.286 9.213 3.393 1.00 97.25 114 ILE A CA 1
ATOM 870 C C . ILE A 1 114 ? -1.935 8.439 2.129 1.00 97.25 114 ILE A C 1
ATOM 872 O O . ILE A 1 114 ? -0.975 7.673 2.114 1.00 97.25 114 ILE A O 1
ATOM 876 N N . ARG A 1 115 ? -2.713 8.644 1.066 1.00 96.12 115 ARG A N 1
ATOM 877 C CA . ARG A 1 115 ? -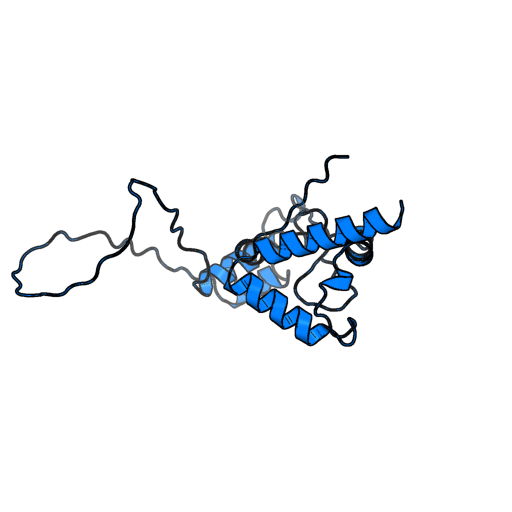2.486 8.005 -0.236 1.00 96.12 115 ARG A CA 1
ATOM 878 C C . ARG A 1 115 ? -1.335 8.660 -0.991 1.00 96.12 115 ARG A C 1
ATOM 880 O O . ARG A 1 115 ? -1.010 9.824 -0.753 1.00 96.12 115 ARG A O 1
ATOM 887 N N . CYS A 1 116 ? -0.752 7.915 -1.921 1.00 95.12 116 CYS A N 1
ATOM 888 C CA . CYS A 1 116 ? 0.222 8.436 -2.867 1.00 95.12 116 CYS A CA 1
ATOM 889 C C . CYS A 1 116 ? -0.319 9.638 -3.665 1.00 95.12 116 CYS A C 1
ATOM 891 O O . CYS A 1 116 ? -1.438 9.614 -4.175 1.00 95.12 116 CYS A O 1
ATOM 893 N N . CYS A 1 117 ? 0.507 10.676 -3.832 1.00 93.44 117 CYS A N 1
ATOM 894 C CA . CYS A 1 117 ? 0.173 11.849 -4.644 1.00 93.44 117 CYS A CA 1
ATOM 895 C C . CYS A 1 117 ? 0.143 11.574 -6.156 1.00 93.44 117 CYS A C 1
ATOM 897 O O . CYS A 1 117 ? -0.526 12.300 -6.884 1.00 93.44 117 CYS A O 1
ATOM 899 N N . GLY A 1 118 ? 0.836 10.534 -6.628 1.00 91.25 118 GLY A N 1
ATOM 900 C CA . GLY A 1 118 ? 0.749 10.051 -8.010 1.00 91.25 118 GLY A CA 1
ATOM 901 C C . GLY A 1 118 ? -0.525 9.255 -8.304 1.00 91.25 118 GLY A C 1
ATOM 902 O O . GLY A 1 118 ? -0.837 9.026 -9.470 1.00 91.25 118 GLY A O 1
ATOM 903 N N . GLY A 1 119 ? -1.272 8.863 -7.265 1.00 91.44 119 GLY A N 1
ATOM 904 C CA . GLY A 1 119 ? -2.555 8.174 -7.393 1.00 91.44 119 GLY A CA 1
ATOM 905 C C . GLY A 1 119 ? -2.461 6.665 -7.623 1.00 91.44 119 GLY A C 1
ATOM 906 O O . GLY A 1 119 ? -3.417 6.090 -8.129 1.00 91.44 119 GLY A O 1
ATOM 907 N N . CYS A 1 120 ? -1.338 6.013 -7.293 1.00 91.50 120 CYS A N 1
ATOM 908 C CA . CYS A 1 120 ? -1.322 4.550 -7.222 1.00 91.50 120 CYS A CA 1
ATOM 909 C C . CYS A 1 120 ? -2.052 4.056 -5.963 1.00 91.50 120 CYS A C 1
ATOM 911 O O . CYS A 1 120 ? -2.136 4.765 -4.956 1.00 91.50 120 CYS A O 1
ATOM 913 N N . GLU A 1 121 ? -2.555 2.825 -6.019 1.00 89.31 121 GLU A N 1
ATOM 914 C CA . GLU A 1 121 ? -3.270 2.187 -4.905 1.00 89.31 121 GLU A CA 1
ATOM 915 C C . GLU A 1 121 ? -2.340 1.416 -3.958 1.00 89.31 121 GLU A C 1
ATOM 917 O O . GLU A 1 121 ? -2.768 0.970 -2.900 1.00 89.31 121 GLU A O 1
ATOM 922 N N . GLU A 1 122 ? -1.065 1.252 -4.317 1.00 87.44 122 GLU A N 1
ATOM 923 C CA . GLU A 1 122 ? -0.145 0.390 -3.569 1.00 87.44 122 GLU A CA 1
ATOM 924 C C . GLU A 1 122 ? 0.506 1.098 -2.374 1.00 87.44 122 GLU A C 1
ATOM 926 O O . GLU A 1 122 ? 0.585 0.542 -1.276 1.00 87.44 122 GLU A O 1
ATOM 931 N N . GLU A 1 123 ? 0.985 2.330 -2.564 1.00 92.19 123 GLU A N 1
ATOM 932 C CA . GLU A 1 123 ? 1.851 3.000 -1.591 1.00 92.19 123 GLU A CA 1
ATOM 933 C C . GLU A 1 123 ? 1.071 3.990 -0.712 1.00 92.19 123 GLU A C 1
ATOM 935 O O . GLU A 1 123 ? 0.316 4.849 -1.186 1.00 92.19 123 GLU A O 1
ATOM 940 N N . HIS A 1 124 ? 1.283 3.874 0.599 1.00 95.31 124 HIS A N 1
ATOM 941 C CA . HIS A 1 124 ? 0.549 4.599 1.631 1.00 95.31 124 HIS A CA 1
ATOM 942 C C . HIS A 1 124 ? 1.508 5.174 2.674 1.00 95.31 124 HIS A C 1
ATOM 944 O O . HIS A 1 124 ? 2.571 4.626 2.951 1.00 95.31 124 HIS A O 1
ATOM 950 N N . TYR A 1 125 ? 1.133 6.288 3.297 1.00 97.19 125 TYR A N 1
ATOM 951 C CA . TYR A 1 125 ? 2.038 7.067 4.135 1.00 97.19 125 TYR A CA 1
ATOM 952 C C . TYR A 1 125 ? 1.387 7.498 5.444 1.00 97.19 125 TYR A C 1
ATOM 954 O O . TYR A 1 125 ? 0.191 7.759 5.511 1.00 97.19 125 TYR A O 1
ATOM 962 N N . CYS A 1 126 ? 2.202 7.646 6.490 1.00 97.50 126 CYS A N 1
ATOM 963 C CA . CYS A 1 126 ? 1.743 8.147 7.788 1.00 97.50 126 CYS A CA 1
ATOM 964 C C . CYS A 1 126 ? 1.687 9.680 7.883 1.00 97.50 126 CYS A C 1
ATOM 966 O O . CYS A 1 126 ? 1.239 10.218 8.891 1.00 97.50 126 CYS A O 1
ATOM 968 N N . SER A 1 127 ? 2.274 10.398 6.920 1.00 97.69 127 SER A N 1
ATOM 969 C CA . SER A 1 127 ? 2.333 11.864 6.915 1.00 97.69 127 SER A CA 1
ATOM 970 C C . SER A 1 127 ? 2.616 12.398 5.508 1.00 97.69 127 SER A C 1
ATOM 972 O O . SER A 1 127 ? 3.242 11.722 4.687 1.00 97.69 127 SER A O 1
ATOM 974 N N . LYS A 1 128 ? 2.210 13.649 5.244 1.00 97.81 128 LYS A N 1
ATOM 975 C CA . LYS A 1 128 ? 2.541 14.346 3.988 1.00 97.81 128 LYS A CA 1
ATOM 976 C C . LYS A 1 128 ? 4.054 14.459 3.781 1.00 97.81 128 LYS A C 1
ATOM 978 O O . LYS A 1 128 ? 4.506 14.437 2.644 1.00 97.81 128 LYS A O 1
ATOM 983 N N . LEU A 1 129 ? 4.827 14.561 4.866 1.00 97.06 129 LEU A N 1
ATOM 984 C CA . LEU A 1 129 ? 6.290 14.601 4.816 1.00 97.06 129 LEU A CA 1
ATOM 985 C C . LEU A 1 129 ? 6.874 13.273 4.319 1.00 97.06 129 LEU A C 1
ATOM 987 O O . LEU A 1 129 ? 7.717 13.288 3.431 1.00 97.06 129 LEU A O 1
ATOM 991 N N . CYS A 1 130 ? 6.397 12.132 4.836 1.00 96.88 130 CYS A N 1
ATOM 992 C CA . CYS A 1 130 ? 6.821 10.812 4.353 1.00 96.88 130 CYS A CA 1
ATOM 993 C C . CYS A 1 130 ? 6.464 10.609 2.878 1.00 96.88 130 CYS A C 1
ATOM 995 O O . CYS A 1 130 ? 7.321 10.180 2.114 1.00 96.88 130 CYS A O 1
ATOM 997 N N . MET A 1 131 ? 5.241 10.973 2.484 1.00 96.56 131 MET A N 1
ATOM 998 C CA . MET A 1 131 ? 4.787 10.894 1.092 1.00 96.56 131 MET A CA 1
ATOM 999 C C . MET A 1 131 ? 5.675 11.722 0.157 1.00 96.56 131 MET A C 1
ATOM 1001 O O . MET A 1 131 ? 6.184 11.194 -0.824 1.00 96.56 131 MET A O 1
ATOM 1005 N N . LYS A 1 132 ? 5.895 13.007 0.467 1.00 95.81 132 LYS A N 1
ATOM 1006 C CA . LYS A 1 132 ? 6.721 13.894 -0.368 1.00 95.81 132 LYS A CA 1
ATOM 1007 C C . LYS A 1 132 ? 8.178 13.445 -0.421 1.00 95.81 132 LYS A C 1
ATOM 1009 O O . LYS A 1 132 ? 8.739 13.352 -1.502 1.00 95.81 132 LYS A O 1
ATOM 1014 N N . SER A 1 133 ? 8.761 13.097 0.727 1.00 94.00 133 SER A N 1
ATOM 1015 C CA . SER A 1 133 ? 10.146 12.621 0.789 1.00 94.00 133 SER A CA 1
ATOM 1016 C C . SER A 1 133 ? 10.350 11.341 -0.023 1.00 94.00 133 SER A C 1
ATOM 1018 O O . SER A 1 133 ? 11.370 11.189 -0.691 1.00 94.00 133 SER A O 1
ATOM 1020 N N . ASP A 1 134 ? 9.398 10.408 0.017 1.00 93.12 134 ASP A N 1
ATOM 1021 C CA . ASP A 1 134 ? 9.456 9.195 -0.798 1.00 93.12 134 ASP A CA 1
ATOM 1022 C C . ASP A 1 134 ? 9.258 9.493 -2.289 1.00 93.12 134 ASP A C 1
ATOM 1024 O O . ASP A 1 134 ? 10.013 8.992 -3.119 1.00 93.12 134 ASP A O 1
ATOM 1028 N N . TRP A 1 135 ? 8.306 10.370 -2.621 1.00 93.25 135 TRP A N 1
ATOM 1029 C CA . TRP A 1 135 ? 8.047 10.825 -3.988 1.00 93.25 135 TRP A CA 1
ATOM 1030 C C . TRP A 1 135 ? 9.282 11.453 -4.639 1.00 93.25 135 TRP A C 1
ATOM 1032 O O . TRP A 1 135 ? 9.671 11.049 -5.733 1.00 93.25 135 TRP A O 1
ATOM 1042 N N . GLU A 1 136 ? 9.914 12.401 -3.949 1.00 91.38 136 GLU A N 1
ATOM 1043 C CA . GLU A 1 136 ? 11.087 13.142 -4.425 1.00 91.38 136 GLU A CA 1
ATOM 1044 C C . GLU A 1 136 ? 12.340 12.264 -4.531 1.00 91.38 136 GLU A C 1
ATOM 1046 O O . GLU A 1 136 ? 13.227 12.566 -5.322 1.00 91.38 136 GLU A O 1
ATOM 1051 N N . SER A 1 137 ? 12.423 11.181 -3.749 1.00 88.31 137 SER A N 1
ATOM 1052 C CA . SER A 1 137 ? 13.608 10.315 -3.739 1.00 88.31 137 SER A CA 1
ATOM 1053 C C . SER A 1 137 ? 13.508 9.117 -4.675 1.00 88.31 137 SER A C 1
ATOM 1055 O O . SER A 1 137 ? 14.493 8.787 -5.329 1.00 88.31 137 SER A O 1
ATOM 1057 N N . VAL A 1 138 ? 12.363 8.428 -4.708 1.00 89.19 138 VAL A N 1
ATOM 1058 C CA . VAL A 1 138 ? 12.251 7.132 -5.394 1.00 89.19 138 VAL A CA 1
ATOM 1059 C C . VAL A 1 138 ? 10.896 6.909 -6.035 1.00 89.19 138 VAL A C 1
ATOM 1061 O O . VAL A 1 138 ? 10.824 6.501 -7.192 1.00 89.19 138 VAL A O 1
ATOM 1064 N N . HIS A 1 139 ? 9.816 7.116 -5.281 1.00 91.88 139 HIS A N 1
ATOM 1065 C CA . HIS A 1 139 ? 8.518 6.579 -5.665 1.00 91.88 139 HIS A CA 1
ATOM 1066 C C . HIS A 1 139 ? 7.979 7.196 -6.957 1.00 91.88 139 HIS A C 1
ATOM 1068 O O . HIS A 1 139 ? 7.365 6.477 -7.735 1.00 91.88 139 HIS A O 1
ATOM 1074 N N . SER A 1 140 ? 8.272 8.468 -7.250 1.00 91.06 140 SER A N 1
ATOM 1075 C CA . SER A 1 140 ? 7.866 9.110 -8.512 1.00 91.06 140 SER A CA 1
ATOM 1076 C C . SER A 1 140 ? 8.303 8.336 -9.763 1.00 91.06 140 SER A C 1
ATOM 1078 O O . SER A 1 140 ? 7.561 8.301 -10.740 1.00 91.06 140 SER A O 1
ATOM 1080 N N . LEU A 1 141 ? 9.457 7.664 -9.713 1.00 89.44 141 LEU A N 1
ATOM 1081 C CA . LEU A 1 141 ? 9.999 6.875 -10.822 1.00 89.44 141 LEU A CA 1
ATOM 1082 C C . LEU A 1 141 ? 9.437 5.453 -10.897 1.00 89.44 141 LEU A C 1
ATOM 1084 O O . LEU A 1 141 ? 9.571 4.814 -11.934 1.00 89.44 141 LEU A O 1
ATOM 1088 N N . LEU A 1 142 ? 8.829 4.956 -9.817 1.00 90.12 142 LEU A N 1
ATOM 1089 C CA . LEU A 1 142 ? 8.225 3.620 -9.741 1.00 90.12 142 LEU A CA 1
ATOM 1090 C C . LEU A 1 142 ? 6.691 3.668 -9.663 1.00 90.12 142 LEU A C 1
ATOM 1092 O O . LEU A 1 142 ? 6.039 2.633 -9.557 1.00 90.12 142 LEU A O 1
ATOM 1096 N N . CYS A 1 143 ? 6.098 4.862 -9.672 1.00 91.94 143 CYS A N 1
ATOM 1097 C CA . CYS A 1 143 ? 4.670 5.034 -9.470 1.00 91.94 143 CYS A CA 1
ATOM 1098 C C . CYS A 1 143 ? 3.881 4.618 -10.716 1.00 91.94 143 CYS A C 1
ATOM 1100 O O . CYS A 1 143 ? 4.126 5.086 -11.829 1.00 91.94 143 CYS A O 1
ATOM 1102 N N . THR A 1 144 ? 2.862 3.795 -10.501 1.00 91.50 144 THR A N 1
ATOM 1103 C CA . THR A 1 144 ? 1.933 3.321 -11.534 1.00 91.50 144 THR A CA 1
ATOM 1104 C C . THR A 1 144 ? 0.616 4.093 -11.568 1.00 91.50 144 THR A C 1
ATOM 1106 O O . THR A 1 144 ? -0.306 3.699 -12.277 1.00 91.50 144 THR A O 1
ATOM 1109 N N . GLY A 1 145 ? 0.498 5.188 -10.815 1.00 87.88 145 GLY A N 1
ATOM 1110 C CA . GLY A 1 145 ? -0.698 6.028 -10.820 1.00 87.88 145 GLY A CA 1
ATOM 1111 C C . GLY A 1 145 ? -0.859 6.815 -12.125 1.00 87.88 145 GLY A C 1
ATOM 1112 O O . GLY A 1 145 ? 0.119 7.127 -12.796 1.00 87.88 145 GLY A O 1
ATOM 1113 N N . GLN A 1 146 ? -2.097 7.161 -12.488 1.00 75.38 146 GLN A N 1
ATOM 1114 C CA . GLN A 1 146 ? -2.437 7.808 -13.773 1.00 75.38 146 GLN A CA 1
ATOM 1115 C C . GLN A 1 146 ? -1.719 9.149 -14.009 1.00 75.38 146 GLN A C 1
ATOM 1117 O O . GLN A 1 146 ? -1.570 9.587 -15.147 1.00 75.38 146 GLN A O 1
ATOM 1122 N N . SER A 1 147 ? -1.233 9.787 -12.945 1.00 68.94 147 SER A N 1
ATOM 1123 C CA . SER A 1 147 ? -0.494 11.047 -13.011 1.00 68.94 147 SER A CA 1
ATOM 1124 C C . SER A 1 147 ? 0.994 10.883 -13.382 1.00 68.94 147 SER A C 1
ATOM 1126 O O . SER A 1 147 ? 1.697 11.890 -13.437 1.00 68.94 147 SER A O 1
ATOM 1128 N N . SER A 1 148 ? 1.508 9.659 -13.604 1.00 61.47 148 SER A N 1
ATOM 1129 C CA . SER A 1 148 ? 2.956 9.381 -13.732 1.00 61.47 148 SER A CA 1
ATOM 1130 C C . SER A 1 148 ? 3.560 9.443 -15.152 1.00 61.47 148 SER A C 1
ATOM 1132 O O . SER A 1 148 ? 4.749 9.178 -15.327 1.00 61.47 148 SER A O 1
ATOM 1134 N N . GLY A 1 149 ? 2.814 9.882 -16.171 1.00 65.00 149 GLY A N 1
ATOM 1135 C CA . GLY A 1 149 ? 3.350 10.136 -17.521 1.00 65.00 149 GLY A CA 1
ATOM 1136 C C . GLY A 1 149 ? 3.480 8.896 -18.425 1.00 65.00 149 GLY A C 1
ATOM 1137 O O . GLY A 1 149 ? 2.919 7.837 -18.154 1.00 65.00 149 GLY A O 1
ATOM 1138 N N . SER A 1 150 ? 4.204 9.026 -19.547 1.00 62.53 150 SER A N 1
ATOM 1139 C CA . SER A 1 150 ? 4.178 8.082 -20.689 1.00 62.53 150 SER A CA 1
ATOM 1140 C C . SER A 1 150 ? 4.786 6.690 -20.441 1.00 62.53 150 SER A C 1
ATOM 1142 O O . SER A 1 150 ? 4.646 5.811 -21.289 1.00 62.53 150 SER A O 1
ATOM 1144 N N . SER A 1 151 ? 5.428 6.458 -19.291 1.00 74.31 151 SER A N 1
ATOM 1145 C CA . SER A 1 151 ? 6.099 5.188 -18.953 1.00 74.31 151 SER A CA 1
ATOM 1146 C C . SER A 1 151 ? 5.268 4.258 -18.048 1.00 74.31 151 SER A C 1
ATOM 1148 O O . SER A 1 151 ? 5.714 3.164 -17.700 1.00 74.31 151 SER A O 1
ATOM 1150 N N . GLN A 1 152 ? 4.038 4.643 -17.681 1.00 82.56 152 GLN A N 1
ATOM 1151 C CA . GLN A 1 152 ? 3.186 3.883 -16.750 1.00 82.56 152 GLN A CA 1
ATOM 1152 C C . GLN A 1 152 ? 3.050 2.398 -17.136 1.00 82.56 152 GLN A C 1
ATOM 1154 O O . GLN A 1 152 ? 3.197 1.517 -16.292 1.00 82.56 152 GLN A O 1
ATOM 1159 N N . ALA A 1 153 ? 2.836 2.104 -18.423 1.00 86.62 153 ALA A N 1
ATOM 1160 C CA . ALA A 1 153 ? 2.672 0.735 -18.912 1.00 86.62 153 ALA A CA 1
ATOM 1161 C C . ALA A 1 153 ? 3.952 -0.113 -18.797 1.00 86.62 153 ALA A C 1
ATOM 1163 O O . ALA A 1 153 ? 3.873 -1.321 -18.579 1.00 86.62 153 ALA A O 1
ATOM 1164 N N . ALA A 1 154 ? 5.133 0.490 -18.958 1.00 90.25 154 ALA A N 1
ATOM 1165 C CA . ALA A 1 154 ? 6.398 -0.213 -18.759 1.00 90.25 154 ALA A CA 1
ATOM 1166 C C . ALA A 1 154 ? 6.633 -0.488 -17.268 1.00 90.25 154 ALA A C 1
ATOM 1168 O O . ALA A 1 154 ? 7.029 -1.593 -16.902 1.00 90.25 154 ALA A O 1
ATOM 1169 N N . MET A 1 155 ? 6.314 0.488 -16.413 1.00 90.25 155 MET A N 1
ATOM 1170 C CA . MET A 1 155 ? 6.444 0.344 -14.965 1.00 90.25 155 MET A CA 1
ATOM 1171 C C . MET A 1 155 ? 5.507 -0.725 -14.396 1.00 90.25 155 MET A C 1
ATOM 1173 O O . MET A 1 155 ? 5.931 -1.541 -13.584 1.00 90.25 155 MET A O 1
ATOM 1177 N N . LEU A 1 156 ? 4.259 -0.775 -14.872 1.00 89.50 156 LEU A N 1
ATOM 1178 C CA . LEU A 1 156 ? 3.305 -1.824 -14.506 1.00 89.50 156 LEU A CA 1
ATOM 1179 C C . LEU A 1 156 ? 3.846 -3.220 -14.839 1.00 89.50 156 LEU A C 1
ATOM 1181 O O . LEU A 1 156 ? 3.864 -4.082 -13.967 1.00 89.50 156 LEU A O 1
ATOM 1185 N N . ARG A 1 157 ? 4.369 -3.420 -16.058 1.00 92.31 157 ARG A N 1
ATOM 1186 C CA . ARG A 1 157 ? 4.974 -4.704 -16.458 1.00 92.31 157 ARG A CA 1
ATOM 1187 C C . ARG A 1 157 ? 6.187 -5.071 -15.608 1.00 92.31 157 ARG A C 1
ATOM 1189 O O . ARG A 1 157 ? 6.371 -6.240 -15.286 1.00 92.31 157 ARG A O 1
ATOM 1196 N N . PHE A 1 158 ? 7.014 -4.089 -15.251 1.00 93.00 158 PHE A N 1
ATOM 1197 C CA . PHE A 1 158 ? 8.150 -4.312 -14.360 1.00 93.00 158 PHE A CA 1
ATOM 1198 C C . PHE A 1 158 ? 7.696 -4.785 -12.972 1.00 93.00 158 PHE A C 1
ATOM 1200 O O . PHE A 1 158 ? 8.220 -5.780 -12.475 1.00 93.00 158 PHE A O 1
ATOM 1207 N N . LEU A 1 159 ? 6.714 -4.111 -12.362 1.00 90.06 159 LEU A N 1
ATOM 1208 C CA . LEU A 1 159 ? 6.209 -4.483 -11.037 1.00 90.06 159 LEU A CA 1
ATOM 1209 C C . LEU A 1 159 ? 5.489 -5.832 -11.050 1.00 90.06 159 LEU A C 1
ATOM 1211 O O . LEU A 1 159 ? 5.699 -6.632 -10.144 1.00 90.06 159 LEU A O 1
ATOM 1215 N N . GLU A 1 160 ? 4.688 -6.113 -12.079 1.00 91.19 160 GLU A N 1
ATOM 1216 C CA . GLU A 1 160 ? 4.036 -7.413 -12.259 1.00 91.19 160 GLU A CA 1
ATOM 1217 C C . GLU A 1 160 ? 5.073 -8.537 -12.361 1.00 91.19 160 GLU A C 1
ATOM 1219 O O . GLU A 1 160 ? 4.990 -9.526 -11.632 1.00 91.19 160 GLU A O 1
ATOM 1224 N N . HIS A 1 161 ? 6.106 -8.350 -13.190 1.00 93.56 161 HIS A N 1
ATOM 1225 C CA . HIS A 1 161 ? 7.203 -9.306 -13.297 1.00 93.56 161 HIS A CA 1
ATOM 1226 C C . HIS A 1 161 ? 7.928 -9.492 -11.961 1.00 93.56 161 HIS A C 1
ATOM 1228 O O . HIS A 1 161 ? 8.169 -10.627 -11.556 1.00 93.56 161 HIS A O 1
ATOM 1234 N N . ALA A 1 162 ? 8.258 -8.402 -11.263 1.00 92.56 162 ALA A N 1
ATOM 1235 C CA . ALA A 1 162 ? 8.952 -8.470 -9.983 1.00 92.56 162 ALA A CA 1
ATOM 1236 C C . ALA A 1 162 ? 8.121 -9.202 -8.921 1.00 92.56 162 ALA A C 1
ATOM 1238 O O . ALA A 1 162 ? 8.629 -10.111 -8.274 1.00 92.56 162 ALA A O 1
ATOM 1239 N N . ASN A 1 163 ? 6.832 -8.881 -8.797 1.00 87.50 163 ASN A N 1
ATOM 1240 C CA . ASN A 1 163 ? 5.931 -9.558 -7.864 1.00 87.50 163 ASN A CA 1
ATOM 1241 C C . ASN A 1 163 ? 5.723 -11.042 -8.216 1.00 87.50 163 ASN A C 1
ATOM 1243 O O . ASN A 1 163 ? 5.569 -11.855 -7.309 1.00 87.50 163 ASN A O 1
ATOM 1247 N N . GLY A 1 164 ? 5.727 -11.399 -9.505 1.00 89.31 164 GLY A N 1
ATOM 1248 C CA . GLY A 1 164 ? 5.565 -12.780 -9.969 1.00 89.31 164 GLY A CA 1
ATOM 1249 C C . GLY A 1 164 ? 6.841 -13.630 -9.949 1.00 89.31 164 GLY A C 1
ATOM 1250 O O . GLY A 1 164 ? 6.750 -14.846 -10.093 1.00 89.31 164 GLY A O 1
ATOM 1251 N N . THR A 1 165 ? 8.022 -13.022 -9.792 1.00 91.50 165 THR A N 1
ATOM 1252 C CA . THR A 1 165 ? 9.312 -13.735 -9.816 1.00 91.50 165 THR A CA 1
ATOM 1253 C C . THR A 1 165 ? 10.096 -13.566 -8.521 1.00 91.50 165 THR A C 1
ATOM 1255 O O . THR A 1 165 ? 10.339 -14.547 -7.822 1.00 91.50 165 THR A O 1
ATOM 1258 N N . ASN A 1 166 ? 10.513 -12.340 -8.200 1.00 89.31 166 ASN A N 1
ATOM 1259 C CA . ASN A 1 166 ? 11.197 -12.002 -6.960 1.00 89.31 166 ASN A CA 1
ATOM 1260 C C . ASN A 1 166 ? 11.091 -10.496 -6.672 1.00 89.31 166 ASN A C 1
ATOM 1262 O O . ASN A 1 166 ? 11.592 -9.654 -7.429 1.00 89.31 166 ASN A O 1
ATOM 1266 N N . ASP A 1 167 ? 10.490 -10.143 -5.539 1.00 86.62 167 ASP A N 1
ATOM 1267 C CA . ASP A 1 167 ? 10.267 -8.749 -5.158 1.00 86.62 167 ASP A CA 1
ATOM 1268 C C . ASP A 1 167 ? 11.563 -8.000 -4.777 1.00 86.62 167 ASP A C 1
ATOM 1270 O O . ASP A 1 167 ? 11.573 -6.764 -4.702 1.00 86.62 167 ASP A O 1
ATOM 1274 N N . ILE A 1 168 ? 12.697 -8.711 -4.681 1.00 89.75 168 ILE A N 1
ATOM 1275 C CA . ILE A 1 168 ? 14.037 -8.118 -4.595 1.00 89.75 168 ILE A CA 1
ATOM 1276 C C . ILE A 1 168 ? 14.321 -7.168 -5.760 1.00 89.75 168 ILE A C 1
ATOM 1278 O O . ILE A 1 168 ? 15.074 -6.208 -5.588 1.00 89.75 168 ILE A O 1
ATOM 1282 N N . PHE A 1 169 ? 13.713 -7.376 -6.935 1.00 92.12 169 PHE A N 1
ATOM 1283 C CA . PHE A 1 169 ? 13.888 -6.474 -8.072 1.00 92.12 169 PHE A CA 1
ATOM 1284 C C . PHE A 1 169 ? 13.341 -5.075 -7.781 1.00 92.12 169 PHE A C 1
ATOM 1286 O O . PHE A 1 169 ? 13.944 -4.084 -8.197 1.00 92.12 169 PHE A O 1
ATOM 1293 N N . ILE A 1 170 ? 12.269 -4.969 -6.991 1.00 89.44 170 ILE A N 1
ATOM 1294 C CA . ILE A 1 170 ? 11.724 -3.679 -6.553 1.00 89.44 170 ILE A CA 1
ATOM 1295 C C . ILE A 1 170 ? 12.740 -2.988 -5.640 1.00 89.44 170 ILE A C 1
ATOM 1297 O O . ILE A 1 170 ? 13.067 -1.818 -5.843 1.00 89.44 170 ILE A O 1
ATOM 1301 N N . LEU A 1 171 ? 13.304 -3.717 -4.672 1.00 88.56 171 LEU A N 1
ATOM 1302 C CA . LEU A 1 171 ? 14.367 -3.212 -3.798 1.00 88.56 171 LEU A CA 1
ATOM 1303 C C . LEU A 1 171 ? 15.606 -2.766 -4.585 1.00 88.56 171 LEU A C 1
ATOM 1305 O O . LEU A 1 171 ? 16.118 -1.667 -4.360 1.00 88.56 171 LEU A O 1
ATOM 1309 N N . ALA A 1 172 ? 16.067 -3.583 -5.531 1.00 90.88 172 ALA A N 1
ATOM 1310 C CA . ALA A 1 172 ? 17.213 -3.280 -6.382 1.00 90.88 172 ALA A CA 1
ATOM 1311 C C . ALA A 1 172 ? 16.978 -2.022 -7.231 1.00 90.88 172 ALA A C 1
ATOM 1313 O O . ALA A 1 172 ? 17.872 -1.176 -7.335 1.00 90.88 172 ALA A O 1
ATOM 1314 N N . ALA A 1 173 ? 15.770 -1.852 -7.777 1.00 90.69 173 ALA A N 1
ATOM 1315 C CA . ALA A 1 173 ? 15.384 -0.640 -8.491 1.00 90.69 173 ALA A CA 1
ATOM 1316 C C . ALA A 1 173 ? 15.432 0.592 -7.573 1.00 90.69 173 ALA A C 1
ATOM 1318 O O . ALA A 1 173 ? 16.067 1.587 -7.928 1.00 90.69 173 ALA A O 1
ATOM 1319 N N . LYS A 1 174 ? 14.866 0.509 -6.356 1.00 88.81 174 LYS A N 1
ATOM 1320 C CA . LYS A 1 174 ? 14.930 1.602 -5.365 1.00 88.81 174 LYS A CA 1
ATOM 1321 C C . LYS A 1 174 ? 16.376 2.002 -5.038 1.00 88.81 174 LYS A C 1
ATOM 1323 O O . LYS A 1 174 ? 16.698 3.189 -5.019 1.00 88.81 174 LYS A O 1
ATOM 1328 N N . VAL A 1 175 ? 17.257 1.024 -4.808 1.00 88.38 175 VAL A N 1
ATOM 1329 C CA . VAL A 1 175 ? 18.684 1.267 -4.519 1.00 88.38 175 VAL A CA 1
ATOM 1330 C C . VAL A 1 175 ? 19.389 1.912 -5.710 1.00 88.38 175 VAL A C 1
ATOM 1332 O O . VAL A 1 175 ? 20.179 2.840 -5.525 1.00 88.38 175 VAL A O 1
ATOM 1335 N N . SER A 1 176 ? 19.107 1.438 -6.924 1.00 87.75 176 SER A N 1
ATOM 1336 C CA . SER A 1 176 ? 19.723 1.955 -8.149 1.00 87.75 176 SER A CA 1
ATOM 1337 C C . SER A 1 176 ? 19.326 3.408 -8.401 1.00 87.75 176 SER A C 1
ATOM 1339 O O . SER A 1 176 ? 20.200 4.240 -8.631 1.00 87.75 176 SER A O 1
ATOM 1341 N N . ILE A 1 177 ? 18.039 3.735 -8.244 1.00 88.19 177 ILE A N 1
ATOM 1342 C CA . ILE A 1 177 ? 17.519 5.106 -8.340 1.00 88.19 177 ILE A CA 1
ATOM 1343 C C . ILE A 1 177 ? 18.241 6.033 -7.359 1.00 88.19 177 ILE A C 1
ATOM 1345 O O . ILE A 1 177 ? 18.782 7.060 -7.764 1.00 88.19 177 ILE A O 1
ATOM 1349 N N . ILE A 1 178 ? 18.310 5.651 -6.078 1.00 83.94 178 ILE A N 1
ATOM 1350 C CA . ILE A 1 178 ? 18.945 6.489 -5.052 1.00 83.94 178 ILE A CA 1
ATOM 1351 C C . ILE A 1 178 ? 20.421 6.712 -5.371 1.00 83.94 178 ILE A C 1
ATOM 1353 O O . ILE A 1 178 ? 20.888 7.848 -5.293 1.00 83.94 178 ILE A O 1
ATOM 1357 N N . LYS A 1 179 ? 21.145 5.660 -5.776 1.00 80.75 179 LYS A N 1
ATOM 1358 C CA . LYS A 1 179 ? 22.551 5.786 -6.179 1.00 80.75 179 LYS A CA 1
ATOM 1359 C C . LYS A 1 179 ? 22.717 6.768 -7.339 1.00 80.75 179 LYS A C 1
ATOM 1361 O O . LYS A 1 179 ? 23.534 7.679 -7.221 1.00 80.75 179 LYS A O 1
ATOM 1366 N N . SER A 1 180 ? 21.927 6.637 -8.404 1.00 79.69 180 SER A N 1
ATOM 1367 C CA . SER A 1 180 ? 21.985 7.534 -9.568 1.00 79.69 180 SER A CA 1
ATOM 1368 C C . SER A 1 180 ? 21.665 8.988 -9.214 1.00 79.69 180 SER A C 1
ATOM 1370 O O . SER A 1 180 ? 22.366 9.898 -9.660 1.00 79.69 180 SER A O 1
ATOM 1372 N N . CYS A 1 181 ? 20.667 9.220 -8.357 1.00 70.44 181 CYS A N 1
ATOM 1373 C CA . CYS A 1 181 ? 20.341 10.562 -7.880 1.00 70.44 181 CYS A CA 1
ATOM 1374 C C . CYS A 1 181 ? 21.466 11.155 -7.021 1.00 70.44 181 CYS A C 1
ATOM 1376 O O . CYS A 1 181 ? 21.780 12.327 -7.179 1.00 70.44 181 CYS A O 1
ATOM 1378 N N . THR A 1 182 ? 22.122 10.366 -6.162 1.00 67.62 182 THR A N 1
ATOM 1379 C CA . THR A 1 182 ? 23.246 10.859 -5.339 1.00 67.62 182 THR A CA 1
ATOM 1380 C C . THR A 1 182 ? 24.540 11.086 -6.122 1.00 67.62 182 THR A C 1
ATOM 1382 O O . THR A 1 182 ? 25.309 11.972 -5.765 1.00 67.62 182 THR A O 1
ATOM 1385 N N . LEU A 1 183 ? 24.775 10.324 -7.195 1.00 58.66 183 LEU A N 1
ATOM 1386 C CA . LEU A 1 183 ? 25.947 10.479 -8.066 1.00 58.66 183 LEU A CA 1
ATOM 1387 C C . LEU A 1 183 ? 25.841 11.694 -8.996 1.00 58.66 183 LEU A C 1
ATOM 1389 O O . LEU A 1 183 ? 26.858 12.160 -9.482 1.00 58.66 183 LEU A O 1
ATOM 1393 N N . SER A 1 184 ? 24.639 12.235 -9.212 1.00 53.34 184 SER A N 1
ATOM 1394 C CA . SER A 1 184 ? 24.439 13.453 -10.016 1.00 53.34 184 SER A CA 1
ATOM 1395 C C . SER A 1 184 ? 24.787 14.751 -9.263 1.00 53.34 184 SER A C 1
ATOM 1397 O O . SER A 1 184 ? 24.694 15.831 -9.838 1.00 53.34 184 SER A O 1
ATOM 1399 N N . PHE A 1 185 ? 25.170 14.657 -7.983 1.00 49.22 185 PHE A N 1
ATOM 1400 C CA . PHE A 1 185 ? 25.573 15.789 -7.135 1.00 49.22 185 PHE A CA 1
ATOM 1401 C C . PHE A 1 185 ? 27.076 15.795 -6.787 1.00 49.22 185 PHE A C 1
ATOM 1403 O O . PHE A 1 185 ? 27.480 16.547 -5.897 1.00 49.22 185 PHE A O 1
ATOM 1410 N N . TYR A 1 186 ? 27.892 14.989 -7.476 1.00 42.94 186 TYR A N 1
ATOM 1411 C CA . TYR A 1 186 ? 29.358 14.995 -7.382 1.00 42.94 186 TYR A CA 1
ATOM 1412 C C . TYR A 1 186 ? 30.006 15.155 -8.754 1.00 42.94 186 TYR A C 1
ATOM 1414 O O . TYR A 1 186 ? 29.490 14.551 -9.720 1.00 42.94 186 TYR A O 1
#

Radius of gyration: 22.96 Å; chains: 1; bounding box: 50×69×45 Å

Organism: NCBI:txid325984

Sequence (186 aa):
MKCLFAAQHSSNKVDCLVCSKCFRYIGSVELQIGRKLYLQSCGLSSKGDCCTSEEGCAEFSKDEENPIMENHNDLSSSSSNLMNHTLPEEILKSLINGDLSLPHTRNFELPSVIRCCGGCEEEHYCSKLCMKSDWESVHSLLCTGQSSGSSQAAMLRFLEHANGTNDIFILAAKVSIIKSCTLSFY

InterPro domains:
  IPR002893 Zinc finger, MYND-type [PF01753] (117-143)
  IPR002893 Zinc finger, MYND-type [PS50865] (117-143)
  IPR044237 Histone-lysine N-methyltransferase ATXR2-like [PTHR47436] (3-175)

Secondary structure (DSSP, 8-state):
---------HHHHHH--B-TTT--B-S-HHHHHHHHHHHHHTT-S----------------------------------------PPPHHHHHHHHHT-SPPTTGGGS--PPPEE-TT--SS-EESSHHHHHHHIIIIIHHH--SGGG-TTHHHHHHHHHHHHHH-THHHHHHHHHHHHHHHHTT-